Protein AF-A0A7K5TUL3-F1 (afd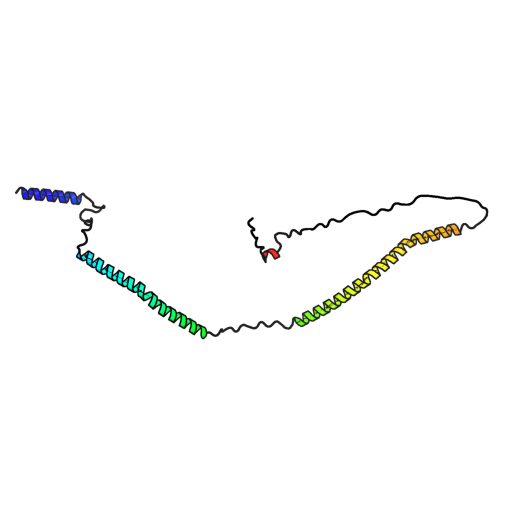b_monomer_lite)

InterPro domains:
  IPR013950 Kinetochore Mis14/Nsl1 [PF08641] (16-131)
  IPR013950 Kinetochore Mis14/Nsl1 [PTHR31749] (6-214)

Sequence (214 aa):
GMDSSLSRVLQNFETALRENVTINGQPWEEAADDPSPPSGSSLKILEDQFDELIVETATKRKQWPKKILVHAIQTMKAEQEMLKLYKPVVTPEEIRSQPSQDAHIADLKQVAEVVSKQISAAMKSLPTLTERAEGLSQVLTWQPTLELCKLRQEIFAGSKAKEENNSQNFVPPGEVTPTDTDTSKIPHVLLKRKKAADSPERKRYPLRRRKITL

Foldseek 3Di:
DVVVVVVVVVVVVVVVCQQPDDDVNHRNVPPPDPDDDPDVVVVVVVVVVVVVVVVVVVCCVVPVVVVVVVVVVVVVVVVVVVVVVDDPPDDPDPPDDDPPVVVVVVVVVVVVVVVVVVVVVCVVVVVVVVVVVVVVVVVVVCVVVVVVVVVVVVVVVVPPDDDDDDDYDDDDDDDDDDDDDDDDDDDPPPPPPPDDPPDVVCVVDPDDDDDDDD

Secondary structure (DSSP, 8-state):
--HHHHHHHHHHHHHHHHHH-EETTEETTTSPPP-PPP-HHHHHHHHHHHHHHHHHHHHHHHHHHHHHHHHHHHHHHHHHHHHHH---SSPPP--PPPTTHHHHHHHHHHHHHHHHHHHHHHHHHHHHHHHHHHHHHHHHHHHHHHHHHHHHHHHHHH---S----------------------PPP---------TT-THHHHS---------

Radius of gyration: 64.27 Å; chains: 1; bounding box: 146×79×156 Å

Structure (mmCIF, N/CA/C/O backbone):
data_AF-A0A7K5TUL3-F1
#
_entry.id   AF-A0A7K5TUL3-F1
#
loop_
_atom_site.group_PDB
_atom_site.id
_atom_site.type_symbol
_atom_site.label_atom_id
_atom_site.label_alt_id
_atom_site.label_comp_id
_atom_site.label_asym_id
_atom_site.label_entity_id
_atom_site.label_seq_id
_atom_site.pdbx_PDB_ins_code
_atom_site.Cartn_x
_atom_site.Cartn_y
_atom_site.Cartn_z
_atom_site.occupancy
_atom_site.B_iso_or_equiv
_atom_site.auth_seq_id
_atom_site.auth_comp_id
_atom_site.auth_asym_id
_atom_site.auth_atom_id
_atom_site.pdbx_PDB_model_num
ATOM 1 N N . GLY A 1 1 ? 65.514 27.179 -57.256 1.00 61.53 1 GLY A N 1
ATOM 2 C CA . GLY A 1 1 ? 66.317 28.407 -57.104 1.00 61.53 1 GLY A CA 1
ATOM 3 C C . GLY A 1 1 ? 65.573 29.382 -56.219 1.00 61.53 1 GLY A C 1
ATOM 4 O O . GLY A 1 1 ? 65.697 29.289 -55.005 1.00 61.53 1 GLY A O 1
ATOM 5 N N . MET A 1 2 ? 64.756 30.259 -56.808 1.00 63.59 2 MET A N 1
ATOM 6 C CA . MET A 1 2 ? 63.866 31.148 -56.046 1.00 63.59 2 MET A CA 1
ATOM 7 C C . MET A 1 2 ? 62.645 30.424 -55.464 1.00 63.59 2 MET A C 1
ATOM 9 O O . MET A 1 2 ? 62.347 30.626 -54.293 1.00 63.59 2 MET A O 1
ATOM 13 N N . ASP A 1 3 ? 62.008 29.515 -56.205 1.00 69.88 3 ASP A N 1
ATOM 14 C CA . ASP A 1 3 ? 60.753 28.864 -55.770 1.00 69.88 3 ASP A CA 1
ATOM 15 C C . ASP A 1 3 ? 60.931 28.030 -54.490 1.00 69.88 3 ASP A C 1
ATOM 17 O O . ASP A 1 3 ? 60.123 28.088 -53.566 1.00 69.88 3 ASP A O 1
ATOM 21 N N . SER A 1 4 ? 62.067 27.336 -54.383 1.00 76.38 4 SER A N 1
ATOM 22 C CA . SER A 1 4 ? 62.510 26.626 -53.176 1.00 76.38 4 SER A CA 1
ATOM 23 C C . SER A 1 4 ? 62.729 27.551 -51.971 1.00 76.38 4 SER A C 1
ATOM 25 O O . SER A 1 4 ? 62.543 27.135 -50.831 1.00 76.38 4 SER A O 1
ATOM 27 N N . SER A 1 5 ? 63.118 28.805 -52.209 1.00 79.12 5 SER A N 1
ATOM 28 C CA . SER A 1 5 ? 63.311 29.807 -51.156 1.00 79.12 5 SER A CA 1
ATOM 29 C C . SER A 1 5 ? 61.981 30.428 -50.727 1.00 79.12 5 SER A C 1
ATOM 31 O O . SER A 1 5 ? 61.763 30.598 -49.532 1.00 79.12 5 SER A O 1
ATOM 33 N N . LEU A 1 6 ? 61.075 30.704 -51.673 1.00 86.69 6 LEU A N 1
ATOM 34 C CA . LEU A 1 6 ? 59.724 31.199 -51.389 1.00 86.69 6 LEU A CA 1
ATOM 35 C C . LEU A 1 6 ? 58.895 30.168 -50.615 1.00 86.69 6 LEU A C 1
ATOM 37 O O . LEU A 1 6 ? 58.300 30.518 -49.601 1.00 86.69 6 LEU A O 1
ATOM 41 N N . SER A 1 7 ? 58.931 28.896 -51.025 1.00 89.19 7 SER A N 1
ATOM 42 C CA . SER A 1 7 ? 58.269 27.796 -50.307 1.00 89.19 7 SER A CA 1
ATOM 43 C C . SER A 1 7 ? 58.736 27.703 -48.847 1.00 89.19 7 SER A C 1
ATOM 45 O O . SER A 1 7 ? 57.916 27.660 -47.932 1.00 89.19 7 SER A O 1
ATOM 47 N N . ARG A 1 8 ? 60.051 27.804 -48.601 1.00 90.00 8 ARG A N 1
ATOM 48 C CA . ARG A 1 8 ? 60.610 27.794 -47.239 1.00 90.00 8 ARG A CA 1
ATOM 49 C C . ARG A 1 8 ? 60.211 29.025 -46.414 1.00 90.00 8 ARG A C 1
ATOM 51 O O . ARG A 1 8 ? 60.002 28.905 -45.214 1.00 90.00 8 ARG A O 1
ATOM 58 N N . VAL A 1 9 ? 60.105 30.205 -47.030 1.00 91.06 9 VAL A N 1
ATOM 59 C CA . VAL A 1 9 ? 59.631 31.422 -46.342 1.00 91.06 9 VAL A CA 1
ATOM 60 C C . VAL A 1 9 ? 58.156 31.296 -45.956 1.00 91.06 9 VAL A C 1
ATOM 62 O O . VAL A 1 9 ? 57.807 31.638 -44.829 1.00 91.06 9 VAL A O 1
ATOM 65 N N . LEU A 1 10 ? 57.310 30.764 -46.844 1.00 90.81 10 LEU A N 1
ATOM 66 C CA . LEU A 1 10 ? 55.894 30.520 -46.552 1.00 90.81 10 LEU A CA 1
ATOM 67 C C . LEU A 1 10 ? 55.712 29.482 -45.439 1.00 90.81 10 LEU A C 1
ATOM 69 O O . LEU A 1 10 ? 54.961 29.738 -44.504 1.00 90.81 10 LEU A O 1
ATOM 73 N N . GLN A 1 11 ? 56.451 28.370 -45.488 1.00 91.50 11 GLN A N 1
ATOM 74 C CA . GLN A 1 11 ? 56.402 27.338 -44.449 1.00 91.50 11 GLN A CA 1
ATOM 75 C C . GLN A 1 11 ? 56.826 27.888 -43.078 1.00 91.50 11 GLN A C 1
ATOM 77 O O . GLN A 1 11 ? 56.129 27.674 -42.093 1.00 91.50 11 GLN A O 1
ATOM 82 N N . ASN A 1 12 ? 57.910 28.671 -43.016 1.00 91.62 12 ASN A N 1
ATOM 83 C CA . ASN A 1 12 ? 58.344 29.317 -41.774 1.00 91.62 12 ASN A CA 1
ATOM 84 C C . ASN A 1 12 ? 57.299 30.312 -41.232 1.00 91.62 12 ASN A C 1
ATOM 86 O O . ASN A 1 12 ? 57.124 30.419 -40.020 1.00 91.62 12 ASN A O 1
ATOM 90 N N . PHE A 1 13 ? 56.616 31.049 -42.114 1.00 93.00 13 PHE A N 1
ATOM 91 C CA . PHE A 1 13 ? 55.556 31.984 -41.731 1.00 93.00 13 PHE A CA 1
ATOM 92 C C . PHE A 1 13 ? 54.310 31.257 -41.203 1.00 93.00 13 PHE A C 1
ATOM 94 O O . PHE A 1 13 ? 53.749 31.671 -40.192 1.00 93.00 13 PHE A O 1
ATOM 101 N N . GLU A 1 14 ? 53.910 30.150 -41.835 1.00 89.38 14 GLU A N 1
ATOM 102 C CA . GLU A 1 14 ? 52.802 29.314 -41.361 1.00 89.38 14 GLU A CA 1
ATOM 103 C C . GLU A 1 14 ? 53.109 28.695 -39.989 1.00 89.38 14 GLU A C 1
ATOM 105 O O . GLU A 1 14 ? 52.279 28.785 -39.085 1.00 89.38 14 GLU A O 1
ATOM 110 N N . THR A 1 15 ? 54.311 28.139 -39.792 1.00 88.69 15 THR A N 1
ATOM 111 C CA . THR A 1 15 ? 54.746 27.618 -38.484 1.00 88.69 15 THR A CA 1
ATOM 112 C C . THR A 1 15 ? 54.695 28.706 -37.410 1.00 88.69 15 THR A C 1
ATOM 114 O O . THR A 1 15 ? 54.105 28.490 -36.354 1.00 88.69 15 THR A O 1
ATOM 117 N N . ALA A 1 16 ? 55.210 29.907 -37.697 1.00 90.56 16 ALA A N 1
ATOM 118 C CA . ALA A 1 16 ? 55.161 31.022 -36.755 1.00 90.56 16 ALA A CA 1
ATOM 119 C C . ALA A 1 16 ? 53.720 31.450 -36.402 1.00 90.56 16 ALA A C 1
ATOM 121 O O . ALA A 1 16 ? 53.461 31.816 -35.257 1.00 90.56 16 ALA A O 1
ATOM 122 N N . LEU A 1 17 ? 52.768 31.379 -37.342 1.00 89.31 17 LEU A N 1
ATOM 123 C CA . LEU A 1 17 ? 51.351 31.617 -37.044 1.00 89.31 17 LEU A CA 1
ATOM 124 C C . LEU A 1 17 ? 50.763 30.526 -36.138 1.00 89.31 17 LEU A C 1
ATOM 126 O O . LEU A 1 17 ? 50.127 30.863 -35.140 1.00 89.31 17 LEU A O 1
ATOM 130 N N . ARG A 1 18 ? 51.008 29.243 -36.437 1.00 86.56 18 ARG A N 1
ATOM 131 C CA . ARG A 1 18 ? 50.534 28.104 -35.624 1.00 86.56 18 ARG A CA 1
ATOM 132 C C . ARG A 1 18 ? 51.056 28.153 -34.183 1.00 86.56 18 ARG A C 1
ATOM 134 O O . ARG A 1 18 ? 50.313 27.859 -33.256 1.00 86.56 18 ARG A O 1
ATOM 141 N N . GLU A 1 19 ? 52.306 28.567 -33.982 1.00 87.62 19 GLU A N 1
ATOM 142 C CA . GLU A 1 19 ? 52.912 28.691 -32.646 1.00 87.62 19 GLU A CA 1
ATOM 143 C C . GLU A 1 19 ? 52.360 29.869 -31.823 1.00 87.62 19 GLU A C 1
ATOM 145 O O . GLU A 1 19 ? 52.376 29.818 -30.594 1.00 87.62 19 GLU A O 1
ATOM 150 N N . ASN A 1 20 ? 51.877 30.937 -32.472 1.00 89.81 20 ASN A N 1
ATOM 151 C CA . ASN A 1 20 ? 51.457 32.176 -31.800 1.00 89.81 20 ASN A CA 1
ATOM 152 C C . ASN A 1 20 ? 49.930 32.357 -31.706 1.00 89.81 20 ASN A C 1
ATOM 154 O O . ASN A 1 20 ? 49.467 33.272 -31.022 1.00 89.81 20 ASN A O 1
ATOM 158 N N . VAL A 1 21 ? 49.138 31.510 -32.367 1.00 89.81 21 VAL A N 1
ATOM 159 C CA . VAL A 1 21 ? 47.669 31.537 -32.309 1.00 89.81 21 VAL A CA 1
ATOM 160 C C . VAL A 1 21 ? 47.154 30.363 -31.478 1.00 89.81 21 VAL A C 1
ATOM 162 O O . VAL A 1 21 ? 47.560 29.221 -31.665 1.00 89.81 21 VAL A O 1
ATOM 165 N N . THR A 1 22 ? 46.213 30.645 -30.574 1.00 89.50 22 THR A N 1
ATOM 166 C CA . THR A 1 22 ? 45.479 29.618 -29.823 1.00 89.50 22 THR A CA 1
ATOM 167 C C . THR A 1 22 ? 44.032 29.547 -30.298 1.00 89.50 22 THR A C 1
ATOM 169 O O . THR A 1 22 ? 43.400 30.573 -30.555 1.00 89.50 22 THR A O 1
ATOM 172 N N . ILE A 1 23 ? 43.494 28.333 -30.392 1.00 86.19 23 ILE A N 1
ATOM 173 C CA . ILE A 1 23 ? 42.090 28.067 -30.723 1.00 86.19 23 ILE A CA 1
ATOM 174 C C . ILE A 1 23 ? 41.438 27.531 -29.448 1.00 86.19 23 ILE A C 1
ATOM 176 O O . ILE A 1 23 ? 41.935 26.587 -28.840 1.00 86.19 23 ILE A O 1
ATOM 180 N N . ASN A 1 24 ? 40.357 28.170 -28.989 1.00 86.25 24 ASN A N 1
ATOM 181 C CA . ASN A 1 24 ? 39.677 27.841 -27.725 1.00 86.25 24 ASN A CA 1
ATOM 182 C C . ASN A 1 24 ? 40.612 27.764 -26.491 1.00 86.25 24 ASN A C 1
ATOM 184 O O . ASN A 1 24 ? 40.330 27.052 -25.530 1.00 86.25 24 ASN A O 1
ATOM 188 N N . GLY A 1 25 ? 41.726 28.508 -26.506 1.00 85.56 25 GLY A N 1
ATOM 189 C CA . GLY A 1 25 ? 42.728 28.500 -25.434 1.00 85.56 25 GLY A CA 1
ATOM 190 C C . GLY A 1 25 ? 43.656 27.278 -25.423 1.00 85.56 25 GLY A C 1
ATOM 191 O O . GLY A 1 25 ? 44.358 27.071 -24.437 1.00 85.56 25 GLY A O 1
ATOM 192 N N . GLN A 1 26 ? 43.671 26.468 -26.483 1.00 86.94 26 GLN A N 1
ATOM 193 C CA . GLN A 1 26 ? 44.663 25.413 -26.721 1.00 86.94 26 GLN A CA 1
ATOM 194 C C . GLN A 1 26 ? 45.633 25.848 -27.836 1.00 86.94 26 GLN A C 1
ATOM 196 O O . GLN A 1 26 ? 45.237 26.636 -28.705 1.00 86.94 26 GLN A O 1
ATOM 201 N N . PRO A 1 27 ? 46.902 25.393 -27.824 1.00 88.31 27 PRO A N 1
ATOM 202 C CA . PRO A 1 27 ? 47.823 25.626 -28.936 1.00 88.31 27 PRO A CA 1
ATOM 203 C C . PRO A 1 27 ? 47.306 24.944 -30.210 1.00 88.31 27 PRO A C 1
ATOM 205 O O . PRO A 1 27 ? 46.572 23.961 -30.135 1.00 88.31 27 PRO A O 1
ATOM 208 N N . TRP A 1 28 ? 47.691 25.459 -31.380 1.00 86.12 28 TRP A N 1
ATOM 209 C CA . TRP A 1 28 ? 47.121 25.054 -32.674 1.00 86.12 28 TRP A CA 1
ATOM 210 C C . TRP A 1 28 ? 47.186 23.541 -32.963 1.00 86.12 28 TRP A C 1
ATOM 212 O O . TRP A 1 28 ? 46.290 23.012 -33.607 1.00 86.12 28 TRP A O 1
ATOM 222 N N . GLU A 1 29 ? 48.209 22.836 -32.471 1.00 81.69 29 GLU A N 1
ATOM 223 C CA . GLU A 1 29 ? 48.372 21.379 -32.646 1.00 81.69 29 GLU A CA 1
ATOM 224 C C . GLU A 1 29 ? 47.485 20.533 -31.699 1.00 81.69 29 GLU A C 1
ATOM 226 O O . GLU A 1 29 ? 47.220 19.367 -31.981 1.00 81.69 29 GLU A O 1
ATOM 231 N N . GLU A 1 30 ? 47.041 21.091 -30.564 1.00 80.31 30 GLU A N 1
ATOM 232 C CA . GLU A 1 30 ? 46.211 20.398 -29.554 1.00 80.31 30 GLU A CA 1
ATOM 233 C C . GLU A 1 30 ? 44.738 20.813 -29.613 1.00 80.31 30 GLU A C 1
ATOM 235 O O . GLU A 1 30 ? 43.854 20.099 -29.134 1.00 80.31 30 GLU A O 1
ATOM 240 N N . ALA A 1 31 ? 44.462 21.976 -30.202 1.00 79.44 31 ALA A N 1
ATOM 241 C CA . ALA A 1 31 ? 43.122 22.352 -30.589 1.00 79.44 31 ALA A CA 1
ATOM 242 C C . ALA A 1 31 ? 42.594 2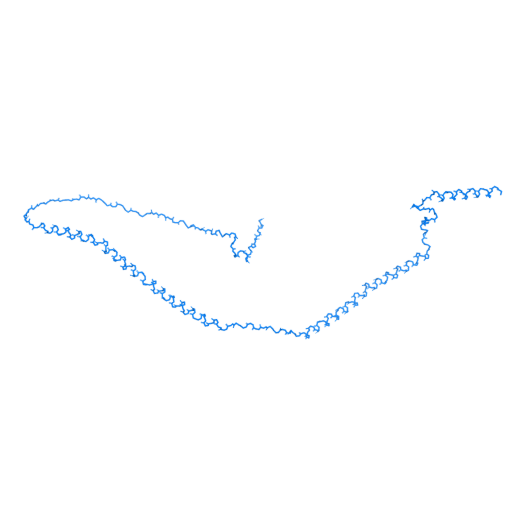1.318 -31.586 1.00 79.44 31 ALA A C 1
ATOM 244 O O . ALA A 1 31 ? 43.093 21.208 -32.702 1.00 79.44 31 ALA A O 1
ATOM 245 N N . ALA A 1 32 ? 41.582 20.555 -31.172 1.00 68.38 32 ALA A N 1
ATOM 246 C CA . ALA A 1 32 ? 40.900 19.644 -32.074 1.00 68.38 32 ALA A CA 1
ATOM 247 C C . ALA A 1 32 ? 40.416 20.428 -33.302 1.00 68.38 32 ALA A C 1
ATOM 249 O O . ALA A 1 32 ? 39.665 21.395 -33.141 1.00 68.38 32 ALA A O 1
ATOM 250 N N . ASP A 1 33 ? 40.841 19.997 -34.496 1.00 68.56 33 ASP A N 1
ATOM 251 C CA . ASP A 1 33 ? 40.262 20.460 -35.757 1.00 68.56 33 ASP A CA 1
ATOM 252 C C . ASP A 1 33 ? 38.738 20.387 -35.626 1.00 68.56 33 ASP A C 1
ATOM 254 O O . ASP A 1 33 ? 38.186 19.326 -35.307 1.00 68.56 33 ASP A O 1
ATOM 258 N N . ASP A 1 34 ? 38.083 21.536 -35.820 1.00 62.91 34 ASP A N 1
ATOM 259 C CA . ASP A 1 34 ? 36.637 21.710 -35.664 1.00 62.91 34 ASP A CA 1
ATOM 260 C C . ASP A 1 34 ? 35.942 20.591 -36.456 1.00 62.91 34 ASP A C 1
ATOM 262 O O . ASP A 1 34 ? 36.213 20.455 -37.656 1.00 62.91 34 ASP A O 1
ATOM 266 N N . PRO A 1 35 ? 35.181 19.691 -35.797 1.00 60.47 35 PRO A N 1
ATOM 267 C CA . PRO A 1 35 ? 35.117 18.296 -36.206 1.00 60.47 35 PRO A CA 1
ATOM 268 C C . PRO A 1 35 ? 34.601 18.178 -37.631 1.00 60.47 35 PRO A C 1
ATOM 270 O O . PRO A 1 35 ? 33.415 18.401 -37.896 1.00 60.47 35 PRO A O 1
ATOM 273 N N . SER A 1 36 ? 35.508 17.794 -38.540 1.00 62.53 36 SER A N 1
ATOM 274 C CA . SER A 1 36 ? 35.183 17.520 -39.937 1.00 62.53 36 SER A CA 1
ATOM 275 C C . SER A 1 36 ? 33.927 16.649 -39.967 1.00 62.53 36 SER A C 1
ATOM 277 O O . SER A 1 36 ? 33.897 15.669 -39.207 1.00 62.53 36 SER A O 1
ATOM 279 N N . PRO A 1 37 ? 32.906 16.980 -40.783 1.00 64.19 37 PRO A N 1
ATOM 280 C CA . PRO A 1 37 ? 31.608 16.319 -40.716 1.00 64.19 37 PRO A CA 1
ATOM 281 C C . PRO A 1 37 ? 31.826 14.805 -40.723 1.00 64.19 37 PRO A C 1
ATOM 283 O O . PRO A 1 37 ? 32.558 14.328 -41.597 1.00 64.19 37 PRO A O 1
ATOM 286 N N . PRO A 1 38 ? 31.289 14.070 -39.726 1.00 63.22 38 PRO A N 1
ATOM 287 C CA . PRO A 1 38 ? 31.699 12.701 -39.450 1.00 63.22 38 PRO A CA 1
ATOM 288 C C . PRO A 1 38 ? 31.646 11.895 -40.740 1.00 63.22 38 PRO A C 1
ATOM 290 O O . PRO A 1 38 ? 30.593 11.836 -41.381 1.00 63.22 38 PRO A O 1
ATOM 293 N N . SER A 1 39 ? 32.795 11.328 -41.133 1.00 70.12 39 SER A N 1
ATOM 294 C CA . SER A 1 39 ? 32.928 10.496 -42.330 1.00 70.12 39 SER A CA 1
ATOM 295 C C . SER A 1 39 ? 31.709 9.593 -42.436 1.00 70.12 39 SER A C 1
ATOM 297 O O . SER A 1 39 ? 31.388 8.922 -41.462 1.00 70.12 39 SER A O 1
ATOM 299 N N . GLY A 1 40 ? 31.012 9.576 -43.577 1.00 73.75 40 GLY A N 1
ATOM 300 C CA . GLY A 1 40 ? 29.649 9.019 -43.647 1.00 73.75 40 GLY A CA 1
ATOM 301 C C . GLY A 1 40 ? 29.495 7.589 -43.105 1.00 73.75 40 GLY A C 1
ATOM 302 O O . GLY A 1 40 ? 28.417 7.213 -42.663 1.00 73.75 40 GLY A O 1
ATOM 303 N N . SER A 1 41 ? 30.582 6.812 -43.057 1.00 81.31 41 SER A N 1
ATOM 304 C CA . SER A 1 41 ? 30.673 5.533 -42.350 1.00 81.31 41 SER A CA 1
ATOM 305 C C . SER A 1 41 ? 30.472 5.612 -40.826 1.00 81.31 41 SER A C 1
ATOM 307 O O . SER A 1 41 ? 29.740 4.784 -40.293 1.00 81.31 41 SER A O 1
ATOM 309 N N . SER A 1 42 ? 31.081 6.563 -40.109 1.00 84.38 42 SER A N 1
ATOM 310 C CA . SER A 1 42 ? 30.931 6.699 -38.651 1.00 84.38 42 SER A CA 1
ATOM 311 C C . SER A 1 42 ? 29.554 7.229 -38.260 1.00 84.38 42 SER A C 1
ATOM 313 O O . SER A 1 42 ? 28.978 6.735 -37.293 1.00 84.38 42 SER A O 1
ATOM 315 N N . LEU A 1 43 ? 28.988 8.151 -39.050 1.00 88.69 43 LEU A N 1
ATOM 316 C CA . LEU A 1 43 ? 27.601 8.591 -38.885 1.00 88.69 43 LEU A CA 1
ATOM 317 C C . LEU A 1 43 ? 26.632 7.410 -39.038 1.00 88.69 43 LEU A C 1
ATOM 319 O O . LEU A 1 43 ? 25.794 7.199 -38.167 1.00 88.69 43 LEU A O 1
ATOM 323 N N . LYS A 1 44 ? 26.798 6.593 -40.089 1.00 92.00 44 LYS A N 1
ATOM 324 C CA . LYS A 1 44 ? 25.920 5.443 -40.343 1.00 92.00 44 LYS A CA 1
ATOM 325 C C . LYS A 1 44 ? 26.019 4.365 -39.256 1.00 92.00 44 LYS A C 1
ATOM 327 O O . LYS A 1 44 ? 25.009 3.787 -38.887 1.00 92.00 44 LYS A O 1
ATOM 332 N N . ILE A 1 45 ? 27.216 4.106 -38.717 1.00 94.81 45 ILE A N 1
ATOM 333 C CA . ILE A 1 45 ? 27.399 3.167 -37.591 1.00 94.81 45 ILE A CA 1
ATOM 334 C C . ILE A 1 45 ? 26.671 3.668 -36.334 1.00 94.81 45 ILE A C 1
ATOM 336 O O . ILE A 1 45 ? 26.081 2.867 -35.611 1.00 94.81 45 ILE A O 1
ATOM 340 N N . LEU A 1 46 ? 26.701 4.978 -36.071 1.00 94.50 46 LEU A N 1
ATOM 341 C CA . LEU A 1 46 ? 25.988 5.578 -34.942 1.00 94.50 46 LEU A CA 1
ATOM 342 C C . LEU A 1 46 ? 24.463 5.539 -35.137 1.00 94.50 46 LEU A C 1
ATOM 344 O O . LEU A 1 46 ? 23.737 5.281 -34.180 1.00 94.50 46 LEU A O 1
ATOM 348 N N . GLU A 1 47 ? 23.986 5.762 -36.363 1.00 94.69 47 GLU A N 1
ATOM 349 C CA . GLU A 1 47 ? 22.573 5.646 -36.744 1.00 94.69 47 GLU A CA 1
ATOM 350 C C . GLU A 1 47 ? 22.067 4.200 -36.591 1.00 94.69 47 GLU A C 1
ATOM 352 O O . GLU A 1 47 ? 21.088 3.980 -35.881 1.00 94.69 47 GLU A O 1
ATOM 357 N N . ASP A 1 48 ? 22.799 3.212 -37.128 1.00 96.75 48 ASP A N 1
ATOM 358 C CA . ASP A 1 48 ? 22.500 1.777 -36.985 1.00 96.75 48 ASP A CA 1
ATOM 359 C C . ASP A 1 48 ? 22.391 1.373 -35.486 1.00 96.75 48 ASP A C 1
ATOM 361 O O . ASP A 1 48 ? 21.455 0.676 -35.085 1.00 96.75 48 ASP A O 1
ATOM 365 N N . GLN A 1 49 ? 23.309 1.852 -34.628 1.00 97.62 49 GLN A N 1
ATOM 366 C CA . GLN A 1 49 ? 23.273 1.620 -33.171 1.00 97.62 49 GLN A CA 1
ATOM 367 C C . GLN A 1 49 ? 22.096 2.321 -32.476 1.00 97.62 49 GLN A C 1
ATOM 369 O O . GLN A 1 49 ? 21.515 1.785 -31.527 1.00 97.62 49 GLN A O 1
ATOM 374 N N . PHE A 1 50 ? 21.750 3.533 -32.909 1.00 97.69 50 PHE A N 1
ATOM 375 C CA . PHE A 1 50 ? 20.633 4.277 -32.340 1.00 97.69 50 PHE A CA 1
ATOM 376 C C . PHE A 1 50 ? 19.300 3.598 -32.667 1.00 97.69 50 PHE A C 1
ATOM 378 O O . PHE A 1 50 ? 18.482 3.405 -31.766 1.00 97.69 50 PHE A O 1
ATOM 385 N N . ASP A 1 51 ? 19.111 3.151 -33.908 1.00 98.38 51 ASP A N 1
ATOM 386 C CA . ASP A 1 51 ? 17.922 2.408 -34.327 1.00 98.38 51 ASP A CA 1
ATOM 387 C C . ASP A 1 51 ? 17.780 1.072 -33.583 1.00 98.38 51 ASP A C 1
ATOM 389 O O . ASP A 1 51 ? 16.679 0.741 -33.126 1.00 98.38 51 ASP A O 1
ATOM 393 N N . GLU A 1 52 ? 18.878 0.339 -33.354 1.00 98.12 52 GLU A N 1
ATOM 394 C CA . GLU A 1 52 ? 18.870 -0.859 -32.503 1.00 98.12 52 GLU A CA 1
ATOM 395 C C . GLU A 1 52 ? 18.350 -0.539 -31.089 1.00 98.12 52 GLU A C 1
ATOM 397 O O . GLU A 1 52 ? 17.424 -1.196 -30.600 1.00 98.12 52 GLU A O 1
ATOM 402 N N . LEU A 1 53 ? 18.867 0.518 -30.451 1.00 98.38 53 LEU A N 1
ATOM 403 C CA . LEU A 1 53 ? 18.434 0.950 -29.117 1.00 98.38 53 LEU A CA 1
ATOM 404 C C . LEU A 1 53 ? 16.979 1.442 -29.087 1.00 98.38 53 LEU A C 1
ATOM 406 O O . LEU A 1 53 ? 16.265 1.192 -28.107 1.00 98.38 53 LEU A O 1
ATOM 410 N N . ILE A 1 54 ? 16.506 2.112 -30.141 1.00 98.44 54 ILE A N 1
ATOM 411 C CA . ILE A 1 54 ? 15.107 2.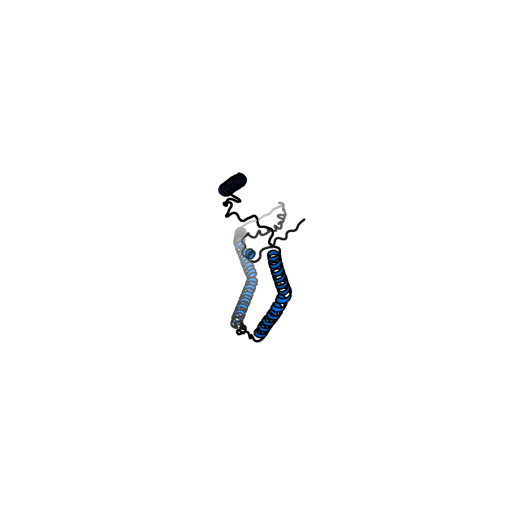537 -30.282 1.00 98.44 54 ILE A CA 1
ATOM 412 C C . ILE A 1 54 ? 14.188 1.315 -30.391 1.00 98.44 54 ILE A C 1
ATOM 414 O O . ILE A 1 54 ? 13.181 1.247 -29.674 1.00 98.44 54 ILE A O 1
ATOM 418 N N . VAL A 1 55 ? 14.540 0.318 -31.208 1.00 98.62 55 VAL A N 1
ATOM 419 C CA . VAL A 1 55 ? 13.776 -0.931 -31.356 1.00 98.62 55 VAL A CA 1
ATOM 420 C C . VAL A 1 55 ? 13.805 -1.756 -30.066 1.00 98.62 55 VAL A C 1
ATOM 422 O O . VAL A 1 55 ? 12.750 -2.216 -29.609 1.00 98.62 55 VAL A O 1
ATOM 425 N N . GLU A 1 56 ? 14.960 -1.907 -29.416 1.00 98.44 56 GLU A N 1
ATOM 426 C CA . GLU A 1 56 ? 15.075 -2.619 -28.138 1.00 98.44 56 GLU A CA 1
ATOM 427 C C . GLU A 1 56 ? 14.242 -1.925 -27.046 1.00 98.44 56 GLU A C 1
ATOM 429 O O . GLU A 1 56 ? 13.468 -2.559 -26.325 1.00 98.44 56 GLU A O 1
ATOM 434 N N . THR A 1 57 ? 14.302 -0.595 -26.970 1.00 98.44 57 THR A N 1
ATOM 435 C CA . THR A 1 57 ? 13.526 0.192 -26.005 1.00 98.44 57 THR A CA 1
ATOM 436 C C . THR A 1 57 ? 12.021 0.111 -26.280 1.00 98.44 57 THR A C 1
ATOM 438 O O . THR A 1 57 ? 11.226 -0.073 -25.351 1.00 98.44 57 THR A O 1
ATOM 441 N N . ALA A 1 58 ? 11.595 0.208 -27.542 1.00 98.50 58 ALA A N 1
ATOM 442 C CA . ALA A 1 58 ? 10.190 0.109 -27.930 1.00 98.50 58 ALA A CA 1
ATOM 443 C C . ALA A 1 58 ? 9.622 -1.298 -27.668 1.00 98.50 58 ALA A C 1
ATOM 445 O O . ALA A 1 58 ? 8.525 -1.438 -27.115 1.00 98.50 58 ALA A O 1
ATOM 446 N N . THR A 1 59 ? 10.378 -2.351 -27.992 1.00 98.25 59 THR A N 1
ATOM 447 C CA . THR A 1 59 ? 9.991 -3.737 -27.690 1.00 98.25 59 THR A CA 1
ATOM 448 C C . THR A 1 59 ? 9.963 -3.996 -26.184 1.00 98.25 59 THR A C 1
ATOM 450 O O . THR A 1 59 ? 8.990 -4.590 -25.705 1.00 98.25 59 THR A O 1
ATOM 453 N N . LYS A 1 60 ? 10.927 -3.468 -25.409 1.00 98.19 60 LYS A N 1
ATOM 454 C CA . LYS A 1 60 ? 10.911 -3.517 -23.938 1.00 98.19 60 LYS A CA 1
ATOM 455 C C . LYS A 1 60 ? 9.640 -2.884 -23.369 1.00 98.19 60 LYS A C 1
ATOM 457 O O . LYS A 1 60 ? 8.876 -3.574 -22.689 1.00 98.19 60 LYS A O 1
ATOM 462 N N . ARG A 1 61 ? 9.349 -1.626 -23.729 1.00 98.12 61 ARG A N 1
ATOM 463 C CA . ARG A 1 61 ? 8.137 -0.887 -23.313 1.00 98.12 61 ARG A CA 1
ATOM 464 C C . ARG A 1 61 ? 6.835 -1.612 -23.689 1.00 98.12 61 ARG A C 1
ATOM 466 O O . ARG A 1 61 ? 5.883 -1.586 -22.916 1.00 98.12 61 ARG A O 1
ATOM 473 N N . LYS A 1 62 ? 6.785 -2.296 -24.840 1.00 97.38 62 LYS A N 1
ATOM 474 C CA . LYS A 1 62 ? 5.596 -3.029 -25.319 1.00 97.38 62 LYS A CA 1
ATOM 475 C C . LYS A 1 62 ? 5.382 -4.389 -24.641 1.00 97.38 62 LYS A C 1
ATOM 477 O O . LYS A 1 62 ? 4.233 -4.789 -24.431 1.00 97.38 62 LYS A O 1
ATOM 482 N N . GLN A 1 63 ? 6.455 -5.133 -24.363 1.00 97.69 63 GLN A N 1
ATOM 483 C CA . GLN A 1 63 ? 6.370 -6.531 -23.917 1.00 97.69 63 GLN A CA 1
ATOM 484 C C . GLN A 1 63 ? 6.510 -6.710 -22.402 1.00 97.69 63 GLN A C 1
ATOM 486 O O . GLN A 1 63 ? 5.772 -7.501 -21.813 1.00 97.69 63 GLN A O 1
ATOM 491 N N . TRP A 1 64 ? 7.449 -6.013 -21.759 1.00 97.81 64 TRP A N 1
ATOM 492 C CA . TRP A 1 64 ? 7.806 -6.299 -20.366 1.00 97.81 64 TRP A CA 1
ATOM 493 C C . TRP A 1 64 ? 6.712 -5.964 -19.350 1.00 97.81 64 TRP A C 1
ATOM 495 O O . TRP A 1 64 ? 6.495 -6.807 -18.482 1.00 97.81 64 TRP A O 1
ATOM 505 N N . PRO A 1 65 ? 5.932 -4.869 -19.475 1.00 98.50 65 PRO A N 1
ATOM 506 C CA . PRO A 1 65 ? 4.792 -4.637 -18.588 1.00 98.50 65 PRO A CA 1
ATOM 507 C C . PRO A 1 65 ? 3.794 -5.803 -18.582 1.00 98.50 65 PRO A C 1
ATOM 509 O O . PRO A 1 65 ? 3.256 -6.145 -17.535 1.00 98.50 65 PRO A O 1
ATOM 512 N N . LYS A 1 66 ? 3.602 -6.479 -19.725 1.00 97.62 66 LYS A N 1
ATOM 513 C CA . LYS A 1 66 ? 2.723 -7.656 -19.829 1.00 97.62 66 LYS A CA 1
ATOM 514 C C . LYS A 1 66 ? 3.311 -8.877 -19.116 1.00 97.62 66 LYS A C 1
ATOM 516 O O . LYS A 1 66 ? 2.581 -9.570 -18.418 1.00 97.62 66 LYS A O 1
ATOM 521 N N . LYS A 1 67 ? 4.621 -9.122 -19.256 1.00 97.94 67 LYS A N 1
ATOM 522 C CA . LYS A 1 67 ? 5.327 -10.212 -18.551 1.00 97.94 67 LYS A CA 1
ATOM 523 C C . LYS A 1 67 ? 5.317 -9.994 -17.031 1.00 97.94 67 LYS A C 1
ATOM 525 O O . LYS A 1 67 ? 4.954 -10.899 -16.287 1.00 97.94 67 LYS A O 1
ATOM 530 N N . ILE A 1 68 ? 5.639 -8.778 -16.586 1.00 98.19 68 ILE A N 1
ATOM 531 C CA . ILE A 1 68 ? 5.622 -8.377 -15.170 1.00 98.19 68 ILE A CA 1
ATOM 532 C C . ILE A 1 68 ? 4.214 -8.539 -14.583 1.00 98.19 68 ILE A C 1
ATOM 534 O O . ILE A 1 68 ? 4.070 -9.125 -13.515 1.00 98.19 68 ILE A O 1
ATOM 538 N N . LEU A 1 69 ? 3.174 -8.092 -15.297 1.00 98.19 69 LEU A N 1
ATOM 539 C CA . LEU A 1 69 ? 1.782 -8.220 -14.857 1.00 98.19 69 LEU A CA 1
ATOM 540 C C . LEU A 1 69 ? 1.365 -9.683 -14.633 1.00 98.19 69 LEU A C 1
ATOM 542 O O . LEU A 1 69 ? 0.709 -9.975 -13.637 1.00 98.19 69 LEU A O 1
ATOM 546 N N . VAL A 1 70 ? 1.759 -10.607 -15.517 1.00 98.25 70 VAL A N 1
ATOM 547 C CA . VAL A 1 70 ? 1.465 -12.043 -15.348 1.00 98.25 70 VAL A CA 1
ATOM 548 C C . VAL A 1 70 ? 2.086 -12.582 -14.058 1.00 98.25 70 VAL A C 1
ATOM 550 O O . VAL A 1 70 ? 1.385 -13.232 -13.282 1.00 98.25 70 VAL A O 1
ATOM 553 N N . HIS A 1 71 ? 3.357 -12.273 -13.789 1.00 98.38 71 HIS A N 1
ATOM 554 C CA . HIS A 1 71 ? 4.022 -12.711 -12.560 1.00 98.38 71 HIS A CA 1
ATOM 555 C C . HIS A 1 71 ? 3.433 -12.053 -11.306 1.00 98.38 71 HIS A C 1
ATOM 557 O O . HIS A 1 71 ? 3.172 -12.749 -10.332 1.00 98.38 71 HIS A O 1
ATOM 563 N N . ALA A 1 72 ? 3.125 -10.753 -11.340 1.00 98.44 72 ALA A N 1
ATOM 564 C CA . ALA A 1 72 ? 2.468 -10.068 -10.227 1.00 98.44 72 ALA A CA 1
ATOM 565 C C . ALA A 1 72 ? 1.110 -10.709 -9.880 1.00 98.44 72 ALA A C 1
ATOM 567 O O . ALA A 1 72 ? 0.839 -10.990 -8.715 1.00 98.44 72 ALA A O 1
ATOM 568 N N . ILE A 1 73 ? 0.286 -11.028 -10.888 1.00 98.31 73 ILE A N 1
ATOM 569 C CA . ILE A 1 73 ? -0.995 -11.729 -10.694 1.00 98.31 73 ILE A CA 1
ATOM 570 C C . ILE A 1 73 ? -0.786 -13.137 -10.112 1.00 98.31 73 ILE A C 1
ATOM 572 O O . ILE A 1 73 ? -1.584 -13.571 -9.281 1.00 98.31 73 ILE A O 1
ATOM 576 N N . GLN A 1 74 ? 0.255 -13.861 -10.534 1.00 98.31 74 GLN A N 1
ATOM 577 C CA . GLN A 1 74 ? 0.589 -15.180 -9.980 1.00 98.31 74 GLN A CA 1
ATOM 578 C C . GLN A 1 74 ? 0.977 -15.084 -8.498 1.00 98.31 74 GLN A C 1
ATOM 580 O O . GLN A 1 74 ? 0.407 -15.811 -7.685 1.00 98.31 74 GLN A O 1
ATOM 585 N N . THR A 1 75 ? 1.870 -14.158 -8.137 1.00 98.19 75 THR A N 1
ATOM 586 C CA . THR A 1 75 ? 2.306 -13.939 -6.749 1.00 98.19 75 THR A CA 1
ATOM 587 C C . THR A 1 75 ? 1.144 -13.518 -5.853 1.00 98.19 75 THR A C 1
ATOM 589 O O . THR A 1 75 ? 0.901 -14.169 -4.842 1.00 98.19 75 THR A O 1
ATOM 592 N N . MET A 1 76 ? 0.348 -12.520 -6.258 1.00 98.12 76 MET A N 1
ATOM 593 C CA . MET A 1 76 ? -0.815 -12.063 -5.481 1.00 98.12 76 MET A CA 1
ATOM 594 C C . MET A 1 76 ? -1.839 -13.181 -5.239 1.00 98.12 76 MET A C 1
ATOM 596 O O . MET A 1 76 ? -2.417 -13.274 -4.158 1.00 98.12 76 MET A O 1
ATOM 600 N N . LYS A 1 77 ? -2.061 -14.061 -6.227 1.00 97.81 77 LYS A N 1
ATOM 601 C CA . LYS A 1 77 ? -2.926 -15.237 -6.049 1.00 97.81 77 LYS A CA 1
ATOM 602 C C . LYS A 1 77 ? -2.321 -16.244 -5.073 1.00 97.81 77 LYS A C 1
ATOM 604 O O . LYS A 1 77 ? -3.047 -16.746 -4.224 1.00 97.81 77 LYS A O 1
ATOM 609 N N . ALA A 1 78 ? -1.021 -16.523 -5.160 1.00 97.31 78 ALA A N 1
ATOM 610 C CA . ALA A 1 78 ? -0.345 -17.434 -4.236 1.00 97.31 78 ALA A CA 1
ATOM 611 C C . ALA A 1 78 ? -0.391 -16.922 -2.783 1.00 97.31 78 ALA A C 1
ATOM 613 O O . ALA A 1 78 ? -0.714 -17.686 -1.875 1.00 97.31 78 ALA A O 1
ATOM 614 N N . GLU A 1 79 ? -0.159 -15.624 -2.569 1.00 96.06 79 GLU A N 1
ATOM 615 C CA . GLU A 1 79 ? -0.320 -14.960 -1.269 1.00 96.06 79 GLU A CA 1
ATOM 616 C C . GLU A 1 79 ? -1.763 -15.062 -0.752 1.00 96.06 79 GLU A C 1
ATOM 618 O O . GLU A 1 79 ? -1.983 -15.384 0.416 1.00 96.06 79 GLU A O 1
ATOM 623 N N . GLN A 1 80 ? -2.759 -14.860 -1.623 1.00 96.06 80 GLN A N 1
ATOM 624 C CA . GLN A 1 80 ? -4.170 -14.999 -1.263 1.00 96.06 80 GLN A CA 1
ATOM 625 C C . GLN A 1 80 ? -4.547 -16.443 -0.889 1.00 96.06 80 GLN A C 1
ATOM 627 O O . GLN A 1 80 ? -5.269 -16.638 0.087 1.00 96.06 80 GLN A O 1
ATOM 632 N N . GLU A 1 81 ? -4.074 -17.459 -1.620 1.00 94.81 81 GLU A N 1
ATOM 633 C CA . GLU A 1 81 ? -4.297 -18.867 -1.250 1.00 94.81 81 GLU A CA 1
ATOM 634 C C . GLU A 1 81 ? -3.605 -19.214 0.077 1.00 94.81 81 GLU A C 1
ATOM 636 O O . GLU A 1 81 ? -4.215 -19.850 0.936 1.00 94.81 81 GLU A O 1
ATOM 641 N N . MET A 1 82 ? -2.378 -18.732 0.302 1.00 93.31 82 MET A N 1
ATOM 642 C CA . MET A 1 82 ? -1.677 -18.897 1.580 1.00 93.31 82 MET A CA 1
ATOM 643 C C . MET A 1 82 ? -2.453 -18.252 2.741 1.00 93.31 82 MET A C 1
ATOM 645 O O . MET A 1 82 ? -2.560 -18.846 3.814 1.00 93.31 82 MET A O 1
ATOM 649 N N . LEU A 1 83 ? -3.073 -17.088 2.520 1.00 91.38 83 LEU A N 1
ATOM 650 C CA . LEU A 1 83 ? -3.923 -16.430 3.513 1.00 91.38 83 LEU A CA 1
ATOM 651 C C . LEU A 1 83 ? -5.212 -17.217 3.817 1.00 91.38 83 LEU A C 1
ATOM 653 O O . LEU A 1 83 ? -5.676 -17.182 4.951 1.00 91.38 83 LEU A O 1
ATOM 657 N N . LYS A 1 84 ? -5.776 -17.985 2.872 1.00 90.38 84 LYS A N 1
ATOM 658 C CA . LYS A 1 84 ? -6.920 -18.879 3.167 1.00 90.38 84 LYS A CA 1
ATOM 659 C C . LYS A 1 84 ? -6.549 -20.032 4.101 1.00 90.38 84 LYS A C 1
ATOM 661 O O . LYS A 1 84 ? -7.413 -20.537 4.814 1.00 90.38 84 LYS A O 1
ATOM 666 N N . LEU A 1 85 ? -5.286 -20.461 4.091 1.00 90.62 85 LEU A N 1
ATOM 667 C CA . LEU A 1 85 ? -4.772 -21.489 5.002 1.00 90.62 85 LEU A CA 1
ATOM 668 C C . LEU A 1 85 ? -4.490 -20.934 6.409 1.00 90.62 85 LEU A C 1
ATOM 670 O O . LEU A 1 85 ? -4.334 -21.711 7.353 1.00 90.62 85 LEU A O 1
ATOM 674 N N . TYR A 1 86 ? -4.451 -19.607 6.573 1.00 85.56 86 TYR A N 1
ATOM 675 C CA . TYR A 1 86 ? -4.249 -18.966 7.865 1.00 85.56 86 TYR A CA 1
ATOM 676 C C . TYR A 1 86 ? -5.479 -19.135 8.766 1.00 85.56 86 TYR A C 1
ATOM 678 O O . TYR A 1 86 ? -6.525 -18.514 8.568 1.00 85.56 86 TYR A O 1
ATOM 686 N N . LYS A 1 87 ? -5.333 -19.949 9.814 1.00 76.69 87 LYS A N 1
ATOM 687 C CA . LYS A 1 87 ? -6.261 -19.966 10.947 1.00 76.69 87 LYS A CA 1
ATOM 688 C C . LYS A 1 87 ? -5.791 -18.934 11.980 1.00 76.69 87 LYS A C 1
ATOM 6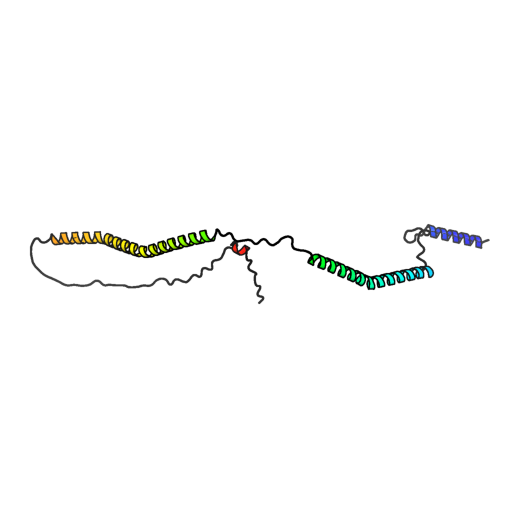90 O O . LYS A 1 87 ? -4.635 -19.024 12.399 1.00 76.69 87 LYS A O 1
ATOM 695 N N . PRO A 1 88 ? -6.644 -17.990 12.422 1.00 75.31 88 PRO A N 1
ATOM 696 C CA . PRO A 1 88 ? -6.296 -17.070 13.499 1.00 75.31 88 PRO A CA 1
ATOM 697 C C . PRO A 1 88 ? -5.895 -17.848 14.756 1.00 75.31 88 PRO A C 1
ATOM 699 O O . PRO A 1 88 ? -6.689 -18.611 15.300 1.00 75.31 88 PRO A O 1
ATOM 702 N N . VAL A 1 89 ? -4.651 -17.664 15.202 1.00 65.50 89 VAL A N 1
ATOM 703 C CA . VAL A 1 89 ? -4.080 -18.387 16.357 1.00 65.50 89 VAL A CA 1
ATOM 704 C C . VAL A 1 89 ? -4.692 -17.916 17.684 1.00 65.50 89 VAL A C 1
ATOM 706 O O . VAL A 1 89 ? -4.646 -18.633 18.679 1.00 65.50 89 VAL A O 1
ATOM 709 N N . VAL A 1 90 ? -5.306 -16.730 17.695 1.00 73.94 90 VAL A N 1
ATOM 710 C CA . VAL A 1 90 ? -5.992 -16.159 18.857 1.00 73.94 90 VAL A CA 1
ATOM 711 C C . VAL A 1 90 ? -7.500 -16.239 18.634 1.00 73.94 90 VAL A C 1
ATOM 713 O O . VAL A 1 90 ? -8.068 -15.465 17.864 1.00 73.94 90 VAL A O 1
ATOM 716 N N . THR A 1 91 ? -8.157 -17.169 19.326 1.00 73.50 91 THR A N 1
ATOM 717 C CA . THR A 1 91 ? -9.610 -17.118 19.524 1.00 73.50 91 THR A CA 1
ATOM 718 C C . THR A 1 91 ? -9.949 -15.888 20.371 1.00 73.50 91 THR A C 1
ATOM 720 O O . THR A 1 91 ? -9.304 -15.705 21.405 1.00 73.50 91 THR A O 1
ATOM 723 N N . PRO A 1 92 ? -10.929 -15.049 19.987 1.00 71.81 92 PRO A N 1
ATOM 724 C CA . PRO A 1 92 ? -11.328 -13.911 20.809 1.00 71.81 92 PRO A CA 1
ATOM 725 C C . PRO A 1 92 ? -11.846 -14.407 22.163 1.00 71.81 92 PRO A C 1
ATOM 727 O O . PRO A 1 92 ? -12.745 -15.244 22.223 1.00 71.81 92 PRO A O 1
ATOM 730 N N . GLU A 1 93 ? -11.253 -13.909 23.244 1.00 72.06 93 GLU A N 1
ATOM 731 C CA . GLU A 1 93 ? -11.607 -14.305 24.605 1.00 72.06 93 GLU A CA 1
ATOM 732 C C . GLU A 1 93 ? -12.957 -13.680 24.997 1.00 72.06 93 GLU A C 1
ATOM 734 O O . GLU A 1 93 ? -13.122 -12.458 24.988 1.00 72.06 93 GLU A O 1
ATOM 739 N N . GLU A 1 94 ? -13.949 -14.518 25.311 1.00 71.88 94 GLU A N 1
ATOM 740 C CA . GLU A 1 94 ? -15.265 -14.059 25.762 1.00 71.88 94 GLU A CA 1
ATOM 741 C C . GLU A 1 94 ? -15.161 -13.435 27.160 1.00 71.88 94 GLU A C 1
ATOM 743 O O . GLU A 1 94 ? -15.090 -14.133 28.174 1.00 71.88 94 GLU A O 1
ATOM 748 N N . ILE A 1 95 ? -15.200 -12.102 27.218 1.00 71.88 95 ILE A N 1
ATOM 749 C CA . ILE A 1 95 ? -15.222 -11.343 28.471 1.00 71.88 95 ILE A CA 1
ATOM 750 C C . ILE A 1 95 ? -16.570 -11.569 29.170 1.00 71.88 95 ILE A C 1
ATOM 752 O O . ILE A 1 95 ? -17.548 -10.857 28.936 1.00 71.88 95 ILE A O 1
ATOM 756 N N . ARG A 1 96 ? -16.629 -12.575 30.047 1.00 68.25 96 ARG A N 1
ATOM 757 C CA . ARG A 1 96 ? -17.803 -12.849 30.885 1.00 68.25 96 ARG A CA 1
ATOM 758 C C . ARG A 1 96 ? -17.928 -11.793 31.982 1.00 68.25 96 ARG A C 1
ATOM 760 O O . ARG A 1 96 ? -17.006 -11.595 32.771 1.00 68.25 96 ARG A O 1
ATOM 767 N N . SER A 1 97 ? -19.087 -11.142 32.063 1.00 64.06 97 SER A N 1
ATOM 768 C CA . SER A 1 97 ? -19.415 -10.220 33.153 1.00 64.06 97 SER A CA 1
ATOM 769 C C . SER A 1 97 ? -19.521 -10.959 34.491 1.00 64.06 97 SER A C 1
ATOM 771 O O . SER A 1 97 ? -20.072 -12.056 34.572 1.00 64.06 97 SER A O 1
ATOM 773 N N . GLN A 1 98 ? -18.978 -10.355 35.546 1.00 65.19 98 GLN A N 1
ATOM 774 C CA . GLN A 1 98 ? -18.750 -11.018 36.828 1.00 65.19 98 GLN A CA 1
ATOM 775 C C . GLN A 1 98 ? -20.051 -11.103 37.662 1.00 65.19 98 GLN A C 1
ATOM 777 O O . GLN A 1 98 ? -20.644 -10.064 37.954 1.00 65.19 98 GLN A O 1
ATOM 782 N N . PRO A 1 99 ? -20.501 -12.303 38.087 1.00 63.25 99 PRO A N 1
ATOM 783 C CA . PRO A 1 99 ? -21.854 -12.520 38.626 1.00 63.25 99 PRO A CA 1
ATOM 784 C C . PRO A 1 99 ? -22.091 -11.980 40.049 1.00 63.25 99 PRO A C 1
ATOM 786 O O . PRO A 1 99 ? -23.184 -12.117 40.588 1.00 63.25 99 PRO A O 1
ATOM 789 N N . SER A 1 100 ? -21.088 -11.377 40.693 1.00 68.44 100 SER A N 1
ATOM 790 C CA . SER A 1 100 ? -21.206 -10.849 42.059 1.00 68.44 100 SER A CA 1
ATOM 791 C C . SER A 1 100 ? -21.965 -9.520 42.156 1.00 68.44 100 SER A C 1
ATOM 793 O O . SER A 1 100 ? -22.370 -9.137 43.252 1.00 68.44 100 SER A O 1
ATOM 795 N N . GLN A 1 101 ? -22.172 -8.802 41.046 1.00 71.62 101 GLN A N 1
ATOM 796 C CA . GLN A 1 101 ? -22.790 -7.470 41.079 1.00 71.62 101 GLN A CA 1
ATOM 797 C C . GLN A 1 101 ? -24.289 -7.506 41.418 1.00 71.62 101 GLN A C 1
ATOM 799 O O . GLN A 1 101 ? -24.762 -6.631 42.143 1.00 71.62 101 GLN A O 1
ATOM 804 N N . ASP A 1 102 ? -25.022 -8.531 40.976 1.00 79.44 102 ASP A N 1
ATOM 805 C CA . ASP A 1 102 ? -26.485 -8.590 41.116 1.00 79.44 102 ASP A CA 1
ATOM 806 C C . ASP A 1 102 ? -26.947 -8.637 42.582 1.00 79.44 102 ASP A C 1
ATOM 808 O O . ASP A 1 102 ? -27.925 -7.982 42.948 1.00 79.44 102 ASP A O 1
ATOM 812 N N . ALA A 1 103 ? -26.206 -9.336 43.449 1.00 81.00 103 ALA A N 1
ATOM 813 C CA . ALA A 1 103 ? -26.498 -9.397 44.883 1.00 81.00 103 ALA A CA 1
ATOM 814 C C . ALA A 1 103 ? -26.345 -8.024 45.566 1.00 81.00 103 ALA A C 1
ATOM 816 O O . ALA A 1 103 ? -27.204 -7.619 46.349 1.00 81.00 103 ALA A O 1
ATOM 817 N N . HIS A 1 104 ? -25.293 -7.273 45.223 1.00 83.56 104 HIS A N 1
ATOM 818 C CA . HIS A 1 104 ? -25.074 -5.920 45.745 1.00 83.56 104 HIS A CA 1
ATOM 819 C C . HIS A 1 104 ? -26.104 -4.912 45.211 1.00 83.56 104 HIS A C 1
ATOM 821 O O . HIS A 1 104 ? -26.524 -4.013 45.939 1.00 83.56 104 HIS A O 1
ATOM 827 N N . ILE A 1 105 ? -26.548 -5.068 43.960 1.00 88.06 105 ILE A N 1
ATOM 828 C CA . ILE A 1 105 ? -27.606 -4.237 43.366 1.00 88.06 105 ILE A CA 1
ATOM 829 C C . ILE A 1 105 ? -28.958 -4.502 44.050 1.00 88.06 105 ILE A C 1
ATOM 831 O O . ILE A 1 105 ? -29.708 -3.558 44.311 1.00 88.06 105 ILE A O 1
ATOM 835 N N . ALA A 1 106 ? -29.265 -5.762 44.377 1.00 88.81 106 ALA A N 1
ATOM 836 C CA . ALA A 1 106 ? -30.486 -6.135 45.089 1.00 88.81 106 ALA A CA 1
ATOM 837 C C . ALA A 1 106 ? -30.532 -5.561 46.519 1.00 88.81 106 ALA A C 1
ATOM 839 O O . ALA A 1 106 ? -31.538 -4.955 46.894 1.00 88.81 106 ALA A O 1
ATOM 840 N N . ASP A 1 107 ? -29.438 -5.682 47.277 1.00 92.00 107 ASP A N 1
ATOM 841 C CA . ASP A 1 107 ? -29.308 -5.112 48.626 1.00 92.00 107 ASP A CA 1
ATOM 842 C C . ASP A 1 107 ? -29.457 -3.580 48.614 1.00 92.00 107 ASP A C 1
ATOM 844 O O . ASP A 1 107 ? -30.315 -3.020 49.302 1.00 92.00 107 ASP A O 1
ATOM 848 N N . LEU A 1 108 ? -28.729 -2.891 47.725 1.00 94.12 108 LEU A N 1
ATOM 849 C CA . LEU A 1 108 ? -28.825 -1.436 47.573 1.00 94.12 108 LEU A CA 1
ATOM 850 C C . LEU A 1 108 ? -30.255 -0.975 47.238 1.00 94.12 108 LEU A C 1
ATOM 852 O O . LEU A 1 108 ? -30.721 0.041 47.762 1.00 94.12 108 LEU A O 1
ATOM 856 N N . LYS A 1 109 ? -30.978 -1.729 46.398 1.00 95.75 109 LYS A N 1
ATOM 857 C CA . LYS A 1 109 ? -32.388 -1.459 46.080 1.00 95.75 109 LYS A CA 1
ATOM 858 C C . LYS A 1 109 ? -33.286 -1.617 47.312 1.00 95.75 109 LYS A C 1
ATOM 860 O O . LYS A 1 109 ? -34.151 -0.768 47.537 1.00 95.75 109 LYS A O 1
ATOM 865 N N . GLN A 1 110 ? -33.088 -2.664 48.114 1.00 95.62 110 GLN A N 1
ATOM 866 C CA . GLN A 1 110 ? -33.851 -2.886 49.344 1.00 95.62 110 GLN A CA 1
ATOM 867 C C . GLN A 1 110 ? -33.620 -1.755 50.358 1.00 95.62 110 GLN A C 1
ATOM 869 O O . GLN A 1 110 ? -34.587 -1.210 50.898 1.00 95.62 110 GLN A O 1
ATOM 874 N N . VAL A 1 111 ? -32.365 -1.344 50.564 1.00 96.25 111 VAL A N 1
ATOM 875 C CA . VAL A 1 111 ? -32.014 -0.202 51.425 1.00 96.25 111 VAL A CA 1
ATOM 876 C C . VAL A 1 111 ? -32.683 1.085 50.928 1.00 96.25 111 VAL A C 1
ATOM 878 O O . VAL A 1 111 ? -33.314 1.793 51.717 1.00 96.25 111 VAL A O 1
ATOM 881 N N . ALA A 1 112 ? -32.633 1.363 49.621 1.00 96.62 112 ALA A N 1
ATOM 882 C CA . ALA A 1 112 ? -33.274 2.538 49.029 1.00 96.62 112 ALA A CA 1
ATOM 883 C C . ALA A 1 112 ? -34.805 2.554 49.227 1.00 96.62 112 ALA A C 1
ATOM 885 O O . ALA A 1 112 ? -35.375 3.602 49.541 1.00 96.62 112 ALA A O 1
ATOM 886 N N . GLU A 1 113 ? -35.482 1.407 49.105 1.00 96.75 113 GLU A N 1
ATOM 887 C CA . GLU A 1 113 ? -36.918 1.300 49.395 1.00 96.75 113 GLU A CA 1
ATOM 888 C C . GLU A 1 113 ? -37.257 1.568 50.867 1.00 96.75 113 GLU A C 1
ATOM 890 O O . GLU A 1 113 ? -38.247 2.248 51.151 1.00 96.75 113 GLU A O 1
ATOM 895 N N . VAL A 1 114 ? -36.467 1.038 51.807 1.00 97.00 114 VAL A N 1
ATOM 896 C CA . VAL A 1 114 ? -36.682 1.250 53.250 1.00 97.00 114 VAL A CA 1
ATOM 897 C C . VAL A 1 114 ? -36.515 2.727 53.604 1.00 97.00 114 VAL A C 1
ATOM 899 O O . VAL A 1 114 ? -37.400 3.306 54.237 1.00 97.00 114 VAL A O 1
ATOM 902 N N . VAL A 1 115 ? -35.439 3.361 53.130 1.00 97.62 115 VAL A N 1
ATOM 903 C CA . VAL A 1 115 ? -35.180 4.794 53.344 1.00 97.62 115 VAL A CA 1
ATOM 904 C C . VAL A 1 115 ? -36.285 5.655 52.719 1.00 97.62 115 VAL A C 1
ATOM 906 O O . VAL A 1 115 ? -36.789 6.572 53.364 1.00 97.62 115 VAL A O 1
ATOM 909 N N . SER A 1 116 ? -36.745 5.328 51.507 1.00 97.38 116 SER A N 1
ATOM 910 C CA . SER A 1 116 ? -37.858 6.032 50.851 1.00 97.38 116 SER A CA 1
ATOM 911 C C . SER A 1 116 ? -39.164 5.961 51.662 1.00 97.38 116 SER A C 1
ATOM 913 O O . SER A 1 116 ? -39.831 6.980 51.871 1.00 97.38 116 SER A O 1
ATOM 915 N N . LYS A 1 117 ? -39.503 4.782 52.207 1.00 97.31 117 LYS A N 1
ATOM 916 C CA . LYS A 1 117 ? -40.675 4.593 53.085 1.00 97.31 117 LYS A CA 1
ATOM 917 C C . LYS A 1 117 ? -40.555 5.413 54.377 1.00 97.31 117 LYS A C 1
ATOM 919 O O . LYS A 1 117 ? -41.530 6.053 54.771 1.00 97.31 117 LYS A O 1
ATOM 924 N N . GLN A 1 118 ? -39.372 5.454 54.996 1.00 96.94 118 GLN A N 1
ATOM 925 C CA . GLN A 1 118 ? -39.107 6.271 56.189 1.00 96.94 118 GLN A CA 1
ATOM 926 C C . GLN A 1 118 ? -39.247 7.775 55.909 1.00 96.94 118 GLN A C 1
ATOM 928 O O . GLN A 1 118 ? -39.935 8.470 56.656 1.00 96.94 118 GLN A O 1
ATOM 933 N N . ILE A 1 119 ? -38.674 8.270 54.806 1.00 97.62 119 ILE A N 1
ATOM 934 C CA . ILE A 1 119 ? -38.809 9.674 54.383 1.00 97.62 119 ILE A CA 1
ATOM 935 C C . ILE A 1 119 ? -40.283 10.016 54.130 1.00 97.62 119 ILE A C 1
ATOM 937 O O . ILE A 1 119 ? -40.769 11.027 54.633 1.00 97.62 119 ILE A O 1
ATOM 941 N N . SER A 1 120 ? -41.031 9.158 53.427 1.00 96.44 120 SER A N 1
ATOM 942 C CA . SER A 1 120 ? -42.464 9.373 53.179 1.00 96.44 120 SER A CA 1
ATOM 943 C C . SER A 1 120 ? -43.288 9.422 54.472 1.00 96.44 120 SER A C 1
ATOM 945 O O . SER A 1 120 ? -44.186 10.256 54.598 1.00 96.44 120 SER A O 1
ATOM 947 N N . ALA A 1 121 ? -42.978 8.569 55.453 1.00 96.88 121 ALA A N 1
ATOM 948 C CA . ALA A 1 121 ? -43.625 8.592 56.763 1.00 96.88 121 ALA A CA 1
ATOM 949 C C . ALA A 1 121 ? -43.308 9.886 57.536 1.00 96.88 121 ALA A C 1
ATOM 951 O O . ALA A 1 121 ? -44.227 10.532 58.035 1.00 96.88 121 ALA A O 1
ATOM 952 N N . ALA A 1 122 ? -42.038 10.307 57.564 1.00 96.88 122 ALA A N 1
ATOM 953 C CA . ALA A 1 122 ? -41.614 11.557 58.196 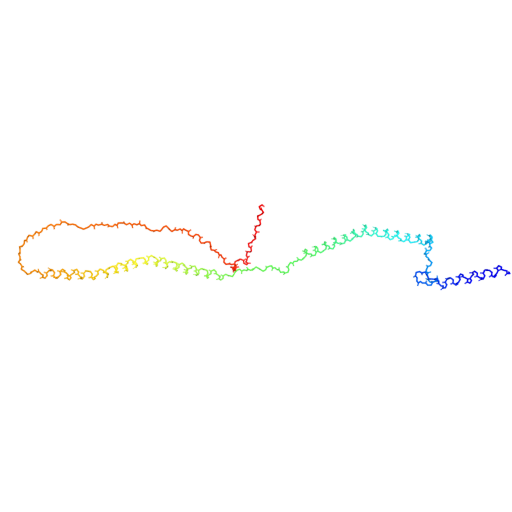1.00 96.88 122 ALA A CA 1
ATOM 954 C C . ALA A 1 122 ? -42.268 12.790 57.544 1.00 96.88 122 ALA A C 1
ATOM 956 O O . ALA A 1 122 ? -42.782 13.662 58.238 1.00 96.88 122 ALA A O 1
ATOM 957 N N . MET A 1 123 ? -42.336 12.839 56.210 1.00 96.88 123 MET A N 1
ATOM 958 C CA . MET A 1 123 ? -43.015 13.920 55.482 1.00 96.88 123 MET A CA 1
ATOM 959 C C . MET A 1 123 ? -44.518 14.004 55.785 1.00 96.88 123 MET A C 1
ATOM 961 O O . MET A 1 123 ? -45.084 15.091 55.713 1.00 96.88 123 MET A O 1
ATOM 965 N N . LYS A 1 124 ? -45.169 12.887 56.138 1.00 96.31 124 LYS A N 1
ATOM 966 C CA . LYS A 1 124 ? -46.582 12.865 56.555 1.00 96.31 124 LYS A CA 1
ATOM 967 C C . LYS A 1 124 ? -46.782 13.284 58.013 1.00 96.31 124 LYS A C 1
ATOM 969 O O . LYS A 1 124 ? -47.793 13.908 58.316 1.00 96.31 124 LYS A O 1
ATOM 974 N N . SER A 1 125 ? -45.855 12.953 58.914 1.00 96.56 125 SER A N 1
ATOM 975 C CA . SER A 1 125 ? -45.974 13.296 60.338 1.00 96.56 125 SER A CA 1
ATOM 976 C C . SER A 1 125 ? -45.543 14.729 60.656 1.00 96.56 125 SER A C 1
ATOM 978 O O . SER A 1 125 ? -46.154 15.358 61.522 1.00 96.56 125 SER A O 1
ATOM 980 N N . LEU A 1 126 ? -44.548 15.271 59.944 1.00 97.38 126 LEU A N 1
ATOM 981 C CA . LEU A 1 126 ? -43.996 16.608 60.193 1.00 97.38 126 LEU A CA 1
ATOM 982 C C . LEU A 1 126 ? -45.058 17.728 60.230 1.00 97.38 126 LEU A C 1
ATOM 984 O O . LEU A 1 126 ? -45.069 18.450 61.224 1.00 97.38 126 LEU A O 1
ATOM 988 N N . PRO A 1 127 ? -45.995 17.860 59.262 1.00 96.88 127 PRO A N 1
ATOM 989 C CA . PRO A 1 127 ? -47.022 18.905 59.309 1.00 96.88 127 PRO A CA 1
ATOM 990 C C . PRO A 1 127 ? -47.876 18.860 60.583 1.00 96.88 127 PRO A C 1
ATOM 992 O O . PRO A 1 127 ? -48.095 19.891 61.209 1.00 96.88 127 PRO A O 1
ATOM 995 N N . THR A 1 128 ? -48.278 17.662 61.024 1.00 95.75 128 THR A N 1
ATOM 996 C CA . THR A 1 128 ? -49.095 17.486 62.241 1.00 95.75 128 THR A CA 1
ATOM 997 C C . THR A 1 128 ? -48.339 17.826 63.528 1.00 95.75 128 THR A C 1
ATOM 999 O O . THR A 1 128 ? -48.947 18.203 64.529 1.00 95.75 128 THR A O 1
ATOM 1002 N N . LEU A 1 129 ? -47.007 17.701 63.523 1.00 96.88 129 LEU A N 1
ATOM 1003 C CA . LEU A 1 129 ? -46.165 18.120 64.641 1.00 96.88 129 LEU A CA 1
ATOM 1004 C C . LEU A 1 129 ? -46.010 19.646 64.661 1.00 96.88 129 LEU A C 1
ATOM 1006 O O . LEU A 1 129 ? -46.106 20.244 65.731 1.00 96.88 129 LEU A O 1
ATOM 1010 N N . THR A 1 130 ? -45.829 20.267 63.492 1.00 96.25 130 THR A N 1
ATOM 1011 C CA . THR A 1 130 ? -45.779 21.727 63.338 1.00 96.25 130 THR A CA 1
ATOM 1012 C C . THR A 1 130 ? -47.085 22.381 63.791 1.00 96.25 130 THR A C 1
ATOM 1014 O O . THR A 1 130 ? -47.042 23.293 64.608 1.00 96.25 130 THR A O 1
ATOM 1017 N N . GLU A 1 131 ? -48.238 21.867 63.354 1.00 96.44 131 GLU A N 1
ATOM 1018 C CA . GLU A 1 131 ? -49.567 22.357 63.755 1.00 96.44 131 GLU A CA 1
ATOM 1019 C C . GLU A 1 131 ? -49.767 22.300 65.280 1.00 96.44 131 GLU A C 1
ATOM 1021 O O . GLU A 1 131 ? -50.216 23.265 65.897 1.00 96.44 131 GLU A O 1
ATOM 1026 N N . ARG A 1 132 ? -49.359 21.199 65.928 1.00 96.38 132 ARG A N 1
ATOM 1027 C CA . ARG A 1 132 ? -49.402 21.080 67.398 1.00 96.38 132 ARG A CA 1
ATOM 1028 C C . ARG A 1 132 ? -48.465 22.064 68.095 1.00 96.38 132 ARG A C 1
ATOM 1030 O O . ARG A 1 132 ? -48.839 22.620 69.124 1.00 96.38 132 ARG A O 1
ATOM 1037 N N . ALA A 1 133 ? -47.260 22.268 67.565 1.00 96.38 133 ALA A N 1
ATOM 1038 C CA . ALA A 1 133 ? -46.305 23.224 68.119 1.00 96.38 133 ALA A CA 1
ATOM 1039 C C . ALA A 1 133 ? -46.814 24.671 67.995 1.00 96.38 133 ALA A C 1
ATOM 1041 O O . ALA A 1 133 ? -46.670 25.450 68.935 1.00 96.38 133 ALA A O 1
ATOM 1042 N N . GLU A 1 134 ? -47.463 25.009 66.879 1.00 96.12 134 GLU A N 1
ATOM 1043 C CA . GLU A 1 134 ? -48.108 26.305 66.668 1.00 96.12 134 GLU A CA 1
ATOM 1044 C C . GLU A 1 134 ? -49.320 26.499 67.595 1.00 96.12 134 GLU A C 1
ATOM 1046 O O . GLU A 1 134 ? -49.426 27.523 68.265 1.00 96.12 134 GLU A O 1
ATOM 1051 N N . GLY A 1 135 ? -50.188 25.494 67.742 1.00 94.81 135 GLY A N 1
ATOM 1052 C CA . GLY A 1 135 ? -51.301 25.554 68.697 1.00 94.81 135 GLY A CA 1
ATOM 1053 C C . GLY A 1 135 ? -50.834 25.782 70.142 1.00 94.81 135 GLY A C 1
ATOM 1054 O O . GLY A 1 135 ? -51.396 26.612 70.858 1.00 94.81 135 GLY A O 1
ATOM 1055 N N . LEU A 1 136 ? -49.759 25.107 70.568 1.00 95.81 136 LEU A N 1
ATOM 1056 C CA . LEU A 1 136 ? -49.150 25.329 71.884 1.00 95.81 136 LEU A CA 1
ATOM 1057 C C . LEU A 1 136 ? -48.534 26.731 72.018 1.00 95.81 136 LEU A C 1
ATOM 1059 O O . LEU A 1 136 ? -48.682 27.355 73.070 1.00 95.81 136 LEU A O 1
ATOM 1063 N N . SER A 1 137 ? -47.880 27.254 70.974 1.00 94.06 137 SER A N 1
ATOM 1064 C CA . SER A 1 137 ? -47.301 28.603 71.012 1.00 94.06 137 SER A CA 1
ATOM 1065 C C . SER A 1 137 ? -48.382 29.684 71.113 1.00 94.06 137 SER A C 1
ATOM 1067 O O . SER A 1 137 ? -48.214 30.640 71.873 1.00 94.06 137 SER A O 1
ATOM 1069 N N . GLN A 1 138 ? -49.533 29.498 70.459 1.00 94.31 138 GLN A N 1
ATOM 1070 C CA . GLN A 1 138 ? -50.684 30.391 70.600 1.00 94.31 138 GLN A CA 1
ATOM 1071 C C . GLN A 1 138 ? -51.225 30.381 72.039 1.00 94.31 138 GLN A C 1
ATOM 1073 O O . GLN A 1 138 ? -51.393 31.448 72.626 1.00 94.31 138 GLN A O 1
ATOM 1078 N N . VAL A 1 139 ? -51.431 29.208 72.652 1.00 94.19 139 VAL A N 1
ATOM 1079 C CA . VAL A 1 139 ? -51.911 29.102 74.049 1.00 94.19 139 VAL A CA 1
ATOM 1080 C C . VAL A 1 139 ? -50.979 29.827 75.027 1.00 94.19 139 VAL A C 1
ATOM 1082 O O . VAL A 1 139 ? -51.449 30.624 75.840 1.00 94.19 139 VAL A O 1
ATOM 1085 N N . LEU A 1 140 ? -49.664 29.616 74.912 1.00 91.56 140 LEU A N 1
ATOM 1086 C CA . LEU A 1 140 ? -48.666 30.311 75.736 1.00 91.56 140 LEU A CA 1
ATOM 1087 C C . LEU A 1 140 ? -48.665 31.832 75.499 1.00 91.56 140 LEU A C 1
ATOM 1089 O O . LEU A 1 140 ? -48.436 32.596 76.434 1.00 91.56 140 LEU A O 1
ATOM 1093 N N . THR A 1 141 ? -48.973 32.280 74.278 1.00 93.50 141 THR A N 1
ATOM 1094 C CA . THR A 1 141 ? -49.100 33.709 73.940 1.00 93.50 141 THR A CA 1
ATOM 1095 C C . THR A 1 141 ? -50.339 34.349 74.578 1.00 93.50 141 THR A C 1
ATOM 1097 O O . THR A 1 141 ? -50.279 35.491 75.029 1.00 93.50 141 THR A O 1
ATOM 1100 N N . TRP A 1 142 ? -51.459 33.624 74.667 1.00 92.00 142 TRP A N 1
ATOM 1101 C CA . TRP A 1 142 ? -52.700 34.121 75.280 1.00 92.00 142 TRP A CA 1
ATOM 1102 C C . TRP A 1 142 ? -52.705 34.073 76.815 1.00 92.00 142 TRP A C 1
ATOM 1104 O O . TRP A 1 142 ? -53.489 34.788 77.444 1.00 92.00 142 TRP A O 1
ATOM 1114 N N . GLN A 1 143 ? -51.836 33.267 77.431 1.00 92.62 143 GLN A N 1
ATOM 1115 C CA . GLN A 1 143 ? -51.811 33.052 78.880 1.00 92.62 143 GLN A CA 1
ATOM 1116 C C . GLN A 1 143 ? -51.664 34.352 79.710 1.00 92.62 143 GLN A C 1
ATOM 1118 O O . GLN A 1 143 ? -52.476 34.541 80.618 1.00 92.62 143 GLN A O 1
ATOM 1123 N N . PRO A 1 144 ? -50.745 35.300 79.414 1.00 89.56 144 PRO A N 1
ATOM 1124 C CA . PRO A 1 144 ? -50.643 36.553 80.173 1.00 89.56 144 PRO A CA 1
ATOM 1125 C C . PRO A 1 144 ? -51.896 37.433 80.062 1.00 89.56 144 PRO A C 1
ATOM 1127 O O . PRO A 1 144 ? -52.304 38.062 81.037 1.00 89.56 144 PRO A O 1
ATOM 1130 N N . THR A 1 145 ? -52.537 37.451 78.889 1.00 88.31 145 THR A N 1
ATOM 1131 C CA . THR A 1 145 ? -53.793 38.179 78.655 1.00 88.31 145 THR A CA 1
ATOM 1132 C C . THR A 1 145 ? -54.924 37.600 79.502 1.00 88.31 145 THR A C 1
ATOM 1134 O O . THR A 1 145 ? -55.692 38.348 80.103 1.00 88.31 145 THR A O 1
ATOM 1137 N N . LEU A 1 146 ? -54.998 36.270 79.599 1.00 88.00 146 LEU A N 1
ATOM 1138 C CA . LEU A 1 146 ? -56.007 35.568 80.386 1.00 88.00 146 LEU A CA 1
ATOM 1139 C C . LEU A 1 146 ? -55.822 35.795 81.897 1.00 88.00 146 LEU A C 1
ATOM 1141 O O . LEU A 1 146 ? -56.804 36.068 82.587 1.00 88.00 146 LEU A O 1
ATOM 1145 N N . GLU A 1 147 ? -54.586 35.782 82.406 1.00 90.44 147 GLU A N 1
ATOM 1146 C CA . GLU A 1 147 ? -54.304 36.144 83.806 1.00 90.44 147 GLU A CA 1
ATOM 1147 C C . GLU A 1 147 ? -54.603 37.627 84.099 1.00 90.44 147 GLU A C 1
ATOM 1149 O O . GLU A 1 147 ? -55.198 37.943 85.129 1.00 90.44 147 GLU A O 1
ATOM 1154 N N . LEU A 1 148 ? -54.295 38.548 83.175 1.00 90.38 148 LEU A N 1
ATOM 1155 C CA . LEU A 1 148 ? -54.670 39.962 83.310 1.00 90.38 148 LEU A CA 1
ATOM 1156 C C . LEU A 1 148 ? -56.197 40.156 83.336 1.00 90.38 148 LEU A C 1
ATOM 1158 O O . LEU A 1 148 ? -56.704 40.984 84.096 1.00 90.38 148 LEU A O 1
ATOM 1162 N N . CYS A 1 149 ? -56.941 39.396 82.528 1.00 86.31 149 CYS A N 1
ATOM 1163 C CA . CYS A 1 149 ? -58.403 39.386 82.555 1.00 86.31 149 CYS A CA 1
ATOM 1164 C C . CYS A 1 149 ? -58.950 38.869 83.894 1.00 86.31 149 CYS A C 1
ATOM 1166 O O . CYS A 1 149 ? -59.837 39.519 84.450 1.00 86.31 149 CYS A O 1
ATOM 1168 N N . LYS A 1 150 ? -58.396 37.778 84.447 1.00 89.56 150 LYS A N 1
ATOM 1169 C CA . LYS A 1 150 ? -58.749 37.282 85.791 1.00 89.56 150 LYS A CA 1
ATOM 1170 C C . LYS A 1 150 ? -58.503 38.338 86.867 1.00 89.56 150 LYS A C 1
ATOM 1172 O O . LYS A 1 150 ? -59.422 38.646 87.615 1.00 89.56 150 LYS A O 1
ATOM 1177 N N . LEU A 1 151 ? -57.312 38.945 86.895 1.00 88.75 151 LEU A N 1
ATOM 1178 C CA . LEU A 1 151 ? -56.959 39.981 87.873 1.00 88.75 151 LEU A CA 1
ATOM 1179 C C . LEU A 1 151 ? -57.919 41.177 87.807 1.00 88.75 151 LEU A C 1
ATOM 1181 O O . LEU A 1 151 ? -58.401 41.651 88.833 1.00 88.75 151 LEU A O 1
ATOM 1185 N N . ARG A 1 152 ? -58.244 41.656 86.598 1.00 85.94 152 ARG A N 1
ATOM 1186 C CA . ARG A 1 152 ? -59.249 42.717 86.415 1.00 85.94 152 ARG A CA 1
ATOM 1187 C C . ARG A 1 152 ? -60.613 42.283 86.949 1.00 85.94 152 ARG A C 1
ATOM 1189 O O . ARG A 1 152 ? -61.247 43.050 87.668 1.00 85.94 152 ARG A O 1
ATOM 1196 N N . GLN A 1 153 ? -61.056 41.071 86.621 1.00 84.75 153 GLN A N 1
ATOM 1197 C CA . GLN A 1 153 ? -62.334 40.539 87.087 1.00 84.75 153 GLN A CA 1
ATOM 1198 C C . GLN A 1 153 ? -62.382 40.417 88.618 1.00 84.75 153 GLN A C 1
ATOM 1200 O O . GLN A 1 153 ? -63.399 40.764 89.206 1.00 84.75 153 GLN A O 1
ATOM 1205 N N . GLU A 1 154 ? -61.293 40.001 89.265 1.00 83.69 154 GLU A N 1
ATOM 1206 C CA . GLU A 1 154 ? -61.177 39.909 90.724 1.00 83.69 154 GLU A CA 1
ATOM 1207 C C . GLU A 1 154 ? -61.231 41.291 91.397 1.00 83.69 154 GLU A C 1
ATOM 1209 O O . GLU A 1 154 ? -62.016 41.488 92.324 1.00 83.69 154 GLU A O 1
ATOM 1214 N N . ILE A 1 155 ? -60.502 42.285 90.870 1.00 82.94 155 ILE A N 1
ATOM 1215 C CA . ILE A 1 155 ? -60.545 43.678 91.353 1.00 82.94 155 ILE A CA 1
ATOM 1216 C C . ILE A 1 155 ? -61.972 44.252 91.271 1.00 82.94 155 ILE A C 1
ATOM 1218 O O . ILE A 1 155 ? -62.463 44.832 92.241 1.00 82.94 155 ILE A O 1
ATOM 1222 N N . PHE A 1 156 ? -62.666 44.064 90.142 1.00 71.38 156 PHE A N 1
ATOM 1223 C CA . PHE A 1 156 ? -64.037 44.564 89.954 1.00 71.38 156 PHE A CA 1
ATOM 1224 C C . PHE A 1 156 ? -65.120 43.709 90.647 1.00 71.38 156 PHE A C 1
ATOM 1226 O O . PHE A 1 156 ? -66.217 44.207 90.903 1.00 71.38 156 PHE A O 1
ATOM 1233 N N . ALA A 1 157 ? -64.837 42.448 90.986 1.00 68.88 157 ALA A N 1
ATOM 1234 C CA . ALA A 1 157 ? -65.715 41.612 91.810 1.00 68.88 157 ALA A CA 1
ATOM 1235 C C . ALA A 1 157 ? -65.576 41.933 93.308 1.00 68.88 157 ALA A C 1
ATOM 1237 O O . ALA A 1 157 ? -66.572 41.911 94.032 1.00 68.88 157 ALA A O 1
ATOM 1238 N N . GLY A 1 158 ? -64.371 42.298 93.763 1.00 60.03 158 GLY A N 1
ATOM 1239 C CA . GLY A 1 158 ? -64.110 42.756 95.130 1.00 60.03 158 GLY A CA 1
ATOM 1240 C C . GLY A 1 158 ? -64.782 44.092 95.474 1.00 60.03 158 GLY A C 1
ATOM 1241 O O . GLY A 1 158 ? -65.101 44.339 96.635 1.00 60.03 158 GLY A O 1
ATOM 1242 N N . SER A 1 159 ? -65.088 44.937 94.481 1.00 56.03 159 SER A N 1
ATOM 1243 C CA . SER A 1 159 ? -65.785 46.219 94.677 1.00 56.03 159 SER A CA 1
ATOM 1244 C C . SER A 1 159 ? -67.317 46.078 94.762 1.00 56.03 159 SER A C 1
ATOM 1246 O O . SER A 1 159 ? -68.064 46.812 94.109 1.00 56.03 159 SER A O 1
ATOM 1248 N N . LYS A 1 160 ? -67.810 45.125 95.564 1.00 57.56 160 LYS A N 1
ATOM 1249 C CA . LYS A 1 160 ? -69.238 44.968 95.902 1.00 57.56 160 LYS A CA 1
ATOM 1250 C C . LYS A 1 160 ? -69.483 45.108 97.404 1.00 57.56 160 LYS A C 1
ATOM 1252 O O . LYS A 1 160 ? -70.102 44.261 98.039 1.00 57.56 160 LYS A O 1
ATOM 1257 N N . ALA A 1 161 ? -69.056 46.246 97.942 1.00 42.19 161 ALA A N 1
ATOM 1258 C CA . ALA A 1 161 ? -69.520 46.757 99.223 1.00 42.19 161 ALA A CA 1
ATOM 1259 C C . ALA A 1 161 ? -70.205 48.119 99.013 1.00 42.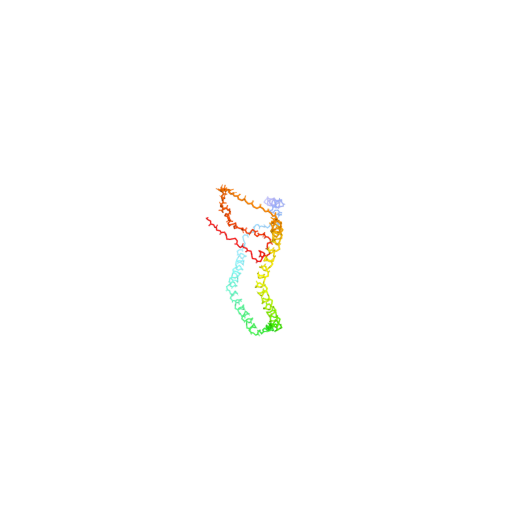19 161 ALA A C 1
ATOM 1261 O O . ALA A 1 161 ? -69.536 49.101 98.716 1.00 42.19 161 ALA A O 1
ATOM 1262 N N . LYS A 1 162 ? -71.526 48.126 99.240 1.00 40.22 162 LYS A N 1
ATOM 1263 C CA . LYS A 1 162 ? -72.422 49.283 99.425 1.00 40.22 162 LYS A CA 1
ATOM 1264 C C . LYS A 1 162 ? -72.837 50.157 98.216 1.00 40.22 162 LYS A C 1
ATOM 1266 O O . LYS A 1 162 ? -72.038 50.842 97.598 1.00 40.22 162 LYS A O 1
ATOM 1271 N N . GLU A 1 163 ? -74.169 50.184 98.050 1.00 36.25 163 GLU A N 1
ATOM 1272 C CA . GLU A 1 163 ? -75.005 51.404 97.971 1.00 36.25 163 GLU A CA 1
ATOM 1273 C C . GLU A 1 163 ? -75.206 52.082 96.595 1.00 36.25 163 GLU A C 1
ATOM 1275 O O . GLU A 1 163 ? -74.472 52.964 96.179 1.00 36.25 163 GLU A O 1
ATOM 1280 N N . GLU A 1 164 ? -76.281 51.625 95.937 1.00 37.31 164 GLU A N 1
ATOM 1281 C CA . GLU A 1 164 ? -77.395 52.426 95.390 1.00 37.31 164 GLU A CA 1
ATOM 1282 C C . GLU A 1 164 ? -77.231 53.549 94.325 1.00 37.31 164 GLU A C 1
ATOM 1284 O O . GLU A 1 164 ? -76.390 54.433 94.382 1.00 37.31 164 GLU A O 1
ATOM 1289 N N . ASN A 1 165 ? -78.243 53.571 93.440 1.00 33.81 165 ASN A N 1
ATOM 1290 C CA . ASN A 1 165 ? -78.817 54.720 92.714 1.00 33.81 165 ASN A CA 1
ATOM 1291 C C . ASN A 1 165 ? -78.109 55.346 91.479 1.00 33.81 165 ASN A C 1
ATOM 1293 O O . ASN A 1 165 ? -77.534 56.423 91.544 1.00 33.81 165 ASN A O 1
ATOM 1297 N N . ASN A 1 166 ? -78.468 54.771 90.317 1.00 34.81 166 ASN A N 1
ATOM 1298 C CA . ASN A 1 166 ? -79.221 55.437 89.224 1.00 34.81 166 ASN A CA 1
ATOM 1299 C C . ASN A 1 166 ? -78.505 56.360 88.187 1.00 34.81 166 ASN A C 1
ATOM 1301 O O . ASN A 1 166 ? -77.477 56.959 88.454 1.00 34.81 166 ASN A O 1
ATOM 1305 N N . SER A 1 167 ? -79.166 56.456 87.016 1.00 38.78 167 SER A N 1
ATOM 1306 C CA . SER A 1 167 ? -79.042 57.377 85.859 1.00 38.78 167 SER A CA 1
ATOM 1307 C C . SER A 1 167 ? -77.780 57.301 84.952 1.00 38.78 167 SER A C 1
ATOM 1309 O O . SER A 1 167 ? -76.651 57.440 85.393 1.00 38.78 167 SER A O 1
ATOM 1311 N N . GLN A 1 168 ? -77.944 56.898 83.671 1.00 40.12 168 GLN A N 1
ATOM 1312 C CA . GLN A 1 168 ? -78.014 57.745 82.440 1.00 40.12 168 GLN A CA 1
ATOM 1313 C C . GLN A 1 168 ? -76.623 58.135 81.856 1.00 40.12 168 GLN A C 1
ATOM 1315 O O . GLN A 1 168 ? -75.707 58.388 82.616 1.00 40.12 168 GLN A O 1
ATOM 1320 N N . ASN A 1 169 ? -76.358 58.269 80.541 1.00 34.66 169 ASN A N 1
ATOM 1321 C CA . ASN A 1 169 ? -77.076 57.954 79.287 1.00 34.66 169 ASN A CA 1
ATOM 1322 C C . ASN A 1 169 ? -76.108 58.102 78.065 1.00 34.66 169 ASN A C 1
ATOM 1324 O O . ASN A 1 169 ? -75.147 58.856 78.157 1.00 34.66 169 ASN A O 1
ATOM 1328 N N . PHE A 1 170 ? -76.463 57.534 76.899 1.00 35.38 170 PHE A N 1
ATOM 1329 C CA . PHE A 1 170 ? -76.007 57.894 75.524 1.00 35.38 170 PHE A CA 1
ATOM 1330 C C . PHE A 1 170 ? -74.533 57.682 75.045 1.00 35.38 170 PHE A C 1
ATOM 1332 O O . PHE A 1 170 ? -73.625 57.378 75.809 1.00 35.38 170 PHE A O 1
ATOM 1339 N N . VAL A 1 171 ? -74.392 57.706 73.700 1.00 38.88 171 VAL A N 1
ATOM 1340 C CA . VAL A 1 171 ? -73.474 56.993 72.750 1.00 38.88 171 VAL A CA 1
ATOM 1341 C C . VAL A 1 171 ? -73.679 57.645 71.336 1.00 38.88 171 VAL A C 1
ATOM 1343 O O . VAL A 1 171 ? -74.771 58.211 71.202 1.00 38.88 171 VAL A O 1
ATOM 1346 N N . PRO A 1 172 ? -72.827 57.594 70.254 1.00 60.62 172 PRO A N 1
ATOM 1347 C CA . PRO A 1 172 ? -71.510 56.959 69.936 1.00 60.62 172 PRO A CA 1
ATOM 1348 C C . PRO A 1 172 ? -70.470 58.032 69.418 1.00 60.62 172 PRO A C 1
ATOM 1350 O O . PRO A 1 172 ? -70.473 59.106 70.014 1.00 60.62 172 PRO A O 1
ATOM 1353 N N . PRO A 1 173 ? -69.693 57.919 68.290 1.00 56.50 173 PRO A N 1
ATOM 1354 C CA . PRO A 1 173 ? -68.864 56.841 67.682 1.00 56.50 173 PRO A CA 1
ATOM 1355 C C . PRO A 1 173 ? -67.373 57.230 67.405 1.00 56.50 173 PRO A C 1
ATOM 1357 O O . PRO A 1 173 ? -66.988 58.393 67.491 1.00 56.50 173 PRO A O 1
ATOM 1360 N N . GLY A 1 174 ? -66.554 56.265 66.951 1.00 33.41 174 GLY A N 1
ATOM 1361 C CA . GLY A 1 174 ? -65.250 56.488 66.294 1.00 33.41 174 GLY A CA 1
ATOM 1362 C C . GLY A 1 174 ? -65.052 55.518 65.115 1.00 33.41 174 GLY A C 1
ATOM 1363 O O . GLY A 1 174 ? -65.365 54.338 65.244 1.00 33.41 174 GLY A O 1
ATOM 1364 N N . GLU A 1 175 ? -64.623 56.035 63.962 1.00 31.19 175 GLU A N 1
ATOM 1365 C CA . GLU A 1 175 ? -64.756 55.422 62.624 1.00 31.19 175 GLU A CA 1
ATOM 1366 C C . GLU A 1 175 ? -63.737 54.301 62.295 1.00 31.19 175 GLU A C 1
ATOM 1368 O O . GLU A 1 175 ? -62.747 54.099 62.997 1.00 31.19 175 GLU A O 1
ATOM 1373 N N . VAL A 1 176 ? -64.013 53.537 61.228 1.00 43.91 176 VAL A N 1
ATOM 1374 C CA . VAL A 1 176 ? -63.334 52.287 60.820 1.00 43.91 176 VAL A CA 1
ATOM 1375 C C . VAL A 1 176 ? -62.600 52.469 59.476 1.00 43.91 176 VAL A C 1
ATOM 1377 O O . VAL A 1 176 ? -62.907 53.389 58.720 1.00 43.91 176 VAL A O 1
ATOM 1380 N N . THR A 1 177 ? -61.740 51.500 59.115 1.00 40.84 177 THR A N 1
ATOM 1381 C CA . THR A 1 177 ? -61.083 51.291 57.793 1.00 40.84 177 THR A CA 1
ATOM 1382 C C . THR A 1 177 ? -59.840 52.181 57.528 1.00 40.84 177 THR A C 1
ATOM 1384 O O . THR A 1 177 ? -59.719 53.223 58.168 1.00 40.84 177 THR A O 1
ATOM 1387 N N . PRO A 1 178 ? -58.847 51.756 56.698 1.00 47.31 178 PRO A N 1
ATOM 1388 C CA . PRO A 1 178 ? -59.039 51.151 55.375 1.00 47.31 178 PRO A CA 1
ATOM 1389 C C . PRO A 1 178 ? -58.387 49.780 55.103 1.00 47.31 178 PRO A C 1
ATOM 1391 O O . PRO A 1 178 ? -57.355 49.397 55.652 1.00 47.31 178 PRO A O 1
ATOM 1394 N N . THR A 1 179 ? -59.017 49.092 54.154 1.00 42.59 179 THR A N 1
ATOM 1395 C CA . THR A 1 179 ? -58.465 48.066 53.260 1.00 42.59 179 THR A CA 1
ATOM 1396 C C . THR A 1 179 ? -57.427 48.689 52.319 1.00 42.59 179 THR A C 1
ATOM 1398 O O . THR A 1 179 ? -57.682 49.781 51.827 1.00 42.59 179 THR A O 1
ATOM 1401 N N . ASP A 1 180 ? -56.321 48.000 52.012 1.00 36.41 180 ASP A N 1
ATOM 1402 C CA . ASP A 1 180 ? -55.977 47.705 50.607 1.00 36.41 180 ASP A CA 1
ATOM 1403 C C . ASP A 1 180 ? -54.791 46.745 50.438 1.00 36.41 180 ASP A C 1
ATOM 1405 O O . ASP A 1 180 ? -53.720 46.882 51.031 1.00 36.41 180 ASP A O 1
ATOM 1409 N N . THR A 1 181 ? -55.004 45.764 49.565 1.00 43.88 181 THR A N 1
ATOM 1410 C CA . THR A 1 181 ? -53.968 44.938 48.944 1.00 43.88 181 THR A CA 1
ATOM 1411 C C . THR A 1 181 ? -53.463 45.618 47.682 1.00 43.88 181 THR A C 1
ATOM 1413 O O . THR A 1 181 ? -54.234 45.723 46.734 1.00 43.88 181 THR A O 1
ATOM 1416 N N . ASP A 1 182 ? -52.168 45.937 47.607 1.00 40.06 182 ASP A N 1
ATOM 1417 C CA . ASP A 1 182 ? -51.400 45.738 46.368 1.00 40.06 182 ASP A CA 1
ATOM 1418 C C . ASP A 1 182 ? -49.893 45.967 46.570 1.00 40.06 182 ASP A C 1
ATOM 1420 O O . ASP A 1 182 ? -49.462 47.076 46.884 1.00 40.06 182 ASP A O 1
ATOM 1424 N N . THR A 1 183 ? -49.046 44.961 46.306 1.00 35.81 183 THR A N 1
ATOM 1425 C CA . THR A 1 183 ? -47.681 45.228 45.807 1.00 35.81 183 THR A CA 1
ATOM 1426 C C . THR A 1 183 ? -47.071 44.044 45.045 1.00 35.81 183 THR A C 1
ATOM 1428 O O . THR A 1 183 ? -47.050 42.913 45.517 1.00 35.81 183 THR A O 1
ATOM 1431 N N . SER A 1 184 ? -46.404 44.378 43.935 1.00 40.16 184 SER A N 1
ATOM 1432 C CA . SER A 1 184 ? -45.318 43.619 43.290 1.00 40.16 184 SER A CA 1
ATOM 1433 C C . SER A 1 184 ? -45.686 42.452 42.360 1.00 40.16 184 SER A C 1
ATOM 1435 O O . SER A 1 184 ? -45.674 41.272 42.709 1.00 40.16 184 SER A O 1
ATOM 1437 N N . LYS A 1 185 ? -45.852 42.802 41.079 1.00 46.12 185 LYS A N 1
ATOM 1438 C CA . LYS A 1 185 ? -45.704 41.878 39.947 1.00 46.12 185 LYS A CA 1
ATOM 1439 C C . LYS A 1 185 ? -44.243 41.417 39.859 1.00 46.12 185 LYS A C 1
ATOM 1441 O O . LYS A 1 185 ? -43.366 42.235 39.594 1.00 46.12 185 LYS A O 1
ATOM 1446 N N . ILE A 1 186 ? -43.981 40.118 40.007 1.00 47.28 186 ILE A N 1
ATOM 1447 C CA . ILE A 1 186 ? -42.648 39.538 39.775 1.00 47.28 186 ILE A CA 1
ATOM 1448 C C . ILE A 1 186 ? -42.398 39.442 38.257 1.00 47.28 186 ILE A C 1
ATOM 1450 O O . ILE A 1 186 ? -43.113 38.696 37.584 1.00 47.28 186 ILE A O 1
ATOM 1454 N N . PRO A 1 187 ? -41.383 40.116 37.683 1.00 44.19 187 PRO A N 1
ATOM 1455 C CA . PRO A 1 187 ? -40.965 39.839 36.316 1.00 44.19 187 PRO A CA 1
ATOM 1456 C C . PRO A 1 187 ? -40.160 38.534 36.279 1.00 44.19 187 PRO A C 1
ATOM 1458 O O . PRO A 1 187 ? -39.195 38.359 37.026 1.00 44.19 187 PRO A O 1
ATOM 1461 N N . HIS A 1 188 ? -40.513 37.615 35.379 1.00 44.97 188 HIS A N 1
ATOM 1462 C CA . HIS A 1 188 ? -39.748 36.386 35.165 1.00 44.97 188 HIS A CA 1
ATOM 1463 C C . HIS A 1 188 ? -38.371 36.694 34.550 1.00 44.97 188 HIS A C 1
ATOM 1465 O O . HIS A 1 188 ? -38.204 36.722 33.329 1.00 44.97 188 HIS A O 1
ATOM 1471 N N . VAL A 1 189 ? -37.358 36.899 35.396 1.00 45.97 189 VAL A N 1
ATOM 1472 C CA . VAL A 1 189 ? -35.968 37.049 34.950 1.00 45.97 189 VAL A CA 1
ATOM 1473 C C . VAL A 1 189 ? -35.457 35.702 34.439 1.00 45.97 189 VAL A C 1
ATOM 1475 O O . VAL A 1 189 ? -35.016 34.842 35.203 1.00 45.97 189 VAL A O 1
ATOM 1478 N N . LEU A 1 190 ? -35.477 35.524 33.117 1.00 48.03 190 LEU A N 1
ATOM 1479 C CA . LEU A 1 190 ? -34.798 34.421 32.439 1.00 48.03 190 LEU A CA 1
ATOM 1480 C C . LEU A 1 190 ? -33.276 34.586 32.564 1.00 48.03 190 LEU A C 1
ATOM 1482 O O . LEU A 1 190 ? -32.606 35.077 31.653 1.00 48.03 190 LEU A O 1
ATOM 1486 N N . LEU A 1 191 ? -32.716 34.131 33.687 1.00 45.75 191 LEU A N 1
ATOM 1487 C CA . LEU A 1 191 ? -31.274 34.023 33.894 1.00 45.75 191 LEU A CA 1
ATOM 1488 C C . LEU A 1 191 ? -30.666 33.051 32.870 1.00 45.75 191 LEU A C 1
ATOM 1490 O O . LEU A 1 191 ? -30.559 31.843 33.092 1.00 45.75 191 LEU A O 1
ATOM 1494 N N . LYS A 1 192 ? -30.205 33.591 31.737 1.00 53.44 192 LYS A N 1
ATOM 1495 C CA . LYS A 1 192 ? -29.313 32.888 30.810 1.00 53.44 192 LYS A CA 1
ATOM 1496 C C . LYS A 1 192 ? -28.004 32.588 31.543 1.00 53.44 192 LYS A C 1
ATOM 1498 O O . LYS A 1 192 ? -27.094 33.413 31.574 1.00 53.44 192 LYS A O 1
ATOM 1503 N N . ARG A 1 193 ? -27.906 31.387 32.124 1.00 50.19 193 ARG A N 1
ATOM 1504 C CA . ARG A 1 193 ? -26.690 30.864 32.762 1.00 50.19 193 ARG A CA 1
ATOM 1505 C C . ARG A 1 193 ? -25.533 30.887 31.758 1.00 50.19 193 ARG A C 1
ATOM 1507 O O . ARG A 1 193 ? -25.400 29.994 30.922 1.00 50.19 193 ARG A O 1
ATOM 1514 N N . LYS A 1 194 ? -24.681 31.907 31.858 1.00 59.25 194 LYS A N 1
ATOM 1515 C CA . LYS A 1 194 ? -23.439 32.033 31.093 1.00 59.25 194 LYS A CA 1
ATOM 1516 C C . LYS A 1 194 ? -22.464 30.977 31.636 1.00 59.25 194 LYS A C 1
ATOM 1518 O O . LYS A 1 194 ? -21.794 31.217 32.634 1.00 59.25 194 LYS A O 1
ATOM 1523 N N . LYS A 1 195 ? -22.444 29.768 31.049 1.00 56.59 195 LYS A N 1
ATOM 1524 C CA . LYS A 1 195 ? -21.455 28.732 31.414 1.00 56.59 195 LYS A CA 1
ATOM 1525 C C . LYS A 1 195 ? -20.049 29.307 31.195 1.00 56.59 195 LYS A C 1
ATOM 1527 O O . LYS A 1 195 ? -19.783 29.874 30.134 1.00 56.59 195 LYS A O 1
ATOM 1532 N N . ALA A 1 196 ? -19.178 29.157 32.192 1.00 59.72 196 ALA A N 1
ATOM 1533 C CA . ALA A 1 196 ? -17.770 29.528 32.084 1.00 59.72 196 ALA A CA 1
ATOM 1534 C C . ALA A 1 196 ? -17.104 28.785 30.912 1.00 59.72 196 ALA A C 1
ATOM 1536 O O . ALA A 1 196 ? -17.515 27.674 30.561 1.00 59.72 196 ALA A O 1
ATOM 1537 N N . ALA A 1 197 ? -16.086 29.398 30.302 1.00 59.19 197 ALA A N 1
ATOM 1538 C CA . ALA A 1 197 ? -15.430 28.851 29.113 1.00 59.19 197 ALA A CA 1
ATOM 1539 C C . ALA A 1 197 ? -14.844 27.444 29.348 1.00 59.19 197 ALA A C 1
ATOM 1541 O O . ALA A 1 197 ? -14.899 26.610 28.441 1.00 59.19 197 ALA A O 1
ATOM 1542 N N . ASP A 1 198 ? -14.390 27.183 30.578 1.00 59.44 198 ASP A N 1
ATOM 1543 C CA . ASP A 1 198 ? -13.614 26.011 30.992 1.00 59.44 198 ASP A CA 1
ATOM 1544 C C . ASP A 1 198 ? -14.431 24.883 31.646 1.00 59.44 198 ASP A C 1
ATOM 1546 O O . ASP A 1 198 ? -13.903 24.082 32.417 1.00 59.44 198 ASP A O 1
ATOM 1550 N N . SER A 1 199 ? -15.727 24.755 31.332 1.00 60.34 199 SER A N 1
ATOM 1551 C CA . SER A 1 199 ? -16.484 23.565 31.752 1.00 60.34 199 SER A CA 1
ATOM 1552 C C . SER A 1 199 ? -15.894 22.293 31.105 1.00 60.34 199 SER A C 1
ATOM 1554 O O . SER A 1 199 ? -15.802 22.252 29.870 1.00 60.34 199 SER A O 1
ATOM 1556 N N . PRO A 1 200 ? -15.559 21.229 31.865 1.00 60.19 200 PRO A N 1
ATOM 1557 C CA . PRO A 1 200 ? -14.859 20.049 31.338 1.00 60.19 200 PRO A CA 1
ATOM 1558 C C . PRO A 1 200 ? -15.635 19.291 30.246 1.00 60.19 200 PRO A C 1
ATOM 1560 O O . PRO A 1 200 ? -15.028 18.670 29.376 1.00 60.19 200 PRO A O 1
ATOM 1563 N N . GLU A 1 201 ? -16.965 19.407 30.218 1.00 58.56 201 GLU A N 1
ATOM 1564 C CA . GLU A 1 201 ? -17.833 18.861 29.161 1.00 58.56 201 GLU A CA 1
ATOM 1565 C C . GLU A 1 201 ? -17.453 19.376 27.759 1.00 58.56 201 GLU A C 1
ATOM 1567 O O . GLU A 1 201 ? -17.503 18.632 26.778 1.00 58.56 201 GLU A O 1
ATOM 1572 N N . ARG A 1 202 ? -17.005 20.636 27.655 1.00 57.22 202 ARG A N 1
ATOM 1573 C CA . ARG A 1 202 ? -16.681 21.285 26.374 1.00 57.22 202 ARG A CA 1
ATOM 1574 C C . ARG A 1 202 ? -15.383 20.768 25.745 1.00 57.22 202 ARG A C 1
ATOM 1576 O O . ARG A 1 202 ? -15.198 20.931 24.543 1.00 57.22 202 ARG A O 1
ATOM 1583 N N . LYS A 1 203 ? -14.517 20.108 26.529 1.00 60.59 203 LYS A N 1
ATOM 1584 C CA . LYS A 1 203 ? -13.326 19.401 26.024 1.00 60.59 203 LYS A CA 1
ATOM 1585 C C . LYS A 1 203 ? -13.684 18.094 25.309 1.00 60.59 203 LYS A C 1
ATOM 1587 O O . LYS A 1 203 ? -12.941 17.680 24.428 1.00 60.59 203 LYS A O 1
ATOM 1592 N N . ARG A 1 204 ? -14.805 17.451 25.668 1.00 59.41 204 ARG A N 1
ATOM 1593 C CA . ARG A 1 204 ? -15.231 16.169 25.073 1.00 59.41 204 ARG A CA 1
ATOM 1594 C C . ARG A 1 204 ? -16.065 16.341 23.800 1.00 59.41 204 ARG A C 1
ATOM 1596 O O . ARG A 1 204 ? -16.013 15.473 22.939 1.00 59.41 204 ARG A O 1
ATOM 1603 N N . TYR A 1 205 ? -16.772 17.465 23.649 1.00 61.50 205 TYR A N 1
ATOM 1604 C CA . TYR A 1 205 ? -17.608 17.742 22.472 1.00 61.50 205 TYR A CA 1
ATOM 1605 C C . TYR A 1 205 ? -17.424 19.181 21.949 1.00 61.50 205 TYR A C 1
ATOM 1607 O O . TYR A 1 205 ? -18.121 20.103 22.389 1.00 61.50 205 TYR A O 1
ATOM 1615 N N . PRO A 1 206 ? -16.503 19.406 20.990 1.00 63.06 206 PRO A N 1
ATOM 1616 C CA . PRO A 1 206 ? -16.317 20.711 20.362 1.00 63.06 206 PRO A CA 1
ATOM 1617 C C . PRO A 1 206 ? -17.533 21.112 19.513 1.00 63.06 206 PRO A C 1
ATOM 1619 O O . PRO A 1 206 ? -17.869 20.461 18.522 1.00 63.06 206 PRO A O 1
ATOM 1622 N N . LEU A 1 207 ? -18.176 22.229 19.862 1.00 64.75 207 LEU A N 1
ATOM 1623 C CA . LEU A 1 207 ? -19.270 22.799 19.070 1.00 64.75 207 LEU A CA 1
ATOM 1624 C C . LEU A 1 207 ? -18.747 23.291 17.710 1.00 64.75 207 LEU A C 1
ATOM 1626 O O . LEU A 1 207 ? -18.108 24.344 17.627 1.00 64.75 207 LEU A O 1
ATOM 1630 N N . ARG A 1 208 ? -19.053 22.557 16.632 1.00 64.06 208 ARG A N 1
ATOM 1631 C CA . ARG A 1 208 ? -18.780 23.003 15.257 1.00 64.06 208 ARG A CA 1
ATOM 1632 C C . ARG A 1 208 ? -19.575 24.277 14.963 1.00 64.06 208 ARG A C 1
ATOM 1634 O O . ARG A 1 208 ? -20.805 24.261 14.943 1.00 64.06 208 ARG A O 1
ATOM 1641 N N . ARG A 1 209 ? -18.874 25.386 14.704 1.00 64.94 209 ARG A N 1
ATOM 1642 C CA . ARG A 1 209 ? -19.499 26.640 14.262 1.00 64.94 209 ARG A CA 1
ATOM 1643 C C . ARG A 1 209 ? -20.092 26.437 12.864 1.00 64.94 209 ARG A C 1
ATOM 1645 O O . ARG A 1 209 ? -19.341 26.329 11.898 1.00 64.94 209 ARG A O 1
ATOM 1652 N N . ARG A 1 210 ? -21.423 26.421 12.741 1.00 59.44 210 ARG A N 1
ATOM 1653 C CA . ARG A 1 210 ? -22.086 26.601 11.440 1.00 59.44 210 ARG A CA 1
ATOM 1654 C C . ARG A 1 210 ? -21.807 28.027 10.963 1.00 59.44 210 ARG A C 1
ATOM 1656 O O . ARG A 1 210 ? -22.239 28.976 11.611 1.00 59.44 210 ARG A O 1
ATOM 1663 N N . LYS A 1 211 ? -21.081 28.174 9.853 1.00 59.34 211 LYS A N 1
ATOM 1664 C CA . LYS A 1 211 ? -21.079 29.423 9.085 1.00 59.34 211 LYS A CA 1
ATOM 1665 C C . LYS A 1 211 ? -22.368 29.441 8.270 1.00 59.34 211 LYS A C 1
ATOM 1667 O O . LYS A 1 211 ? -22.564 28.559 7.442 1.00 59.34 211 LYS A O 1
ATOM 1672 N N . ILE A 1 212 ? -23.232 30.411 8.540 1.00 62.03 212 ILE A N 1
ATOM 1673 C CA . ILE A 1 212 ? -24.311 30.790 7.631 1.00 62.03 212 ILE A CA 1
ATOM 1674 C C . ILE A 1 212 ? -23.759 31.986 6.863 1.00 62.03 212 ILE A C 1
ATOM 1676 O O . ILE A 1 212 ? -23.483 33.020 7.470 1.00 62.03 212 ILE A O 1
ATOM 1680 N N . THR A 1 213 ? -23.511 31.816 5.569 1.00 51.84 213 THR A N 1
ATOM 1681 C CA . THR A 1 213 ? -23.364 32.946 4.647 1.00 51.84 213 THR A CA 1
ATOM 1682 C C . THR A 1 213 ? -24.753 33.518 4.401 1.00 51.84 213 THR A C 1
ATOM 1684 O O . THR A 1 213 ? -25.647 32.773 3.995 1.00 51.84 213 THR A O 1
ATOM 1687 N N . LEU A 1 214 ? -24.908 34.803 4.719 1.00 51.06 214 LEU A N 1
ATOM 1688 C CA . LEU A 1 214 ? -25.993 35.655 4.234 1.00 51.06 214 LEU A CA 1
ATOM 1689 C C . LEU A 1 214 ? -25.640 36.143 2.824 1.00 51.06 214 LEU A C 1
ATOM 1691 O O . LEU A 1 214 ? -24.423 36.342 2.597 1.00 51.06 214 LEU A O 1
#

Organism: Cephalopterus ornatus (NCBI:txid114276)

pLDDT: mean 77.86, std 20.17, range [31.19, 98.62]